Protein AF-A0A957EBP5-F1 (afdb_monomer)

Structure (mmCIF, N/CA/C/O backbone):
data_AF-A0A957EBP5-F1
#
_entry.id   AF-A0A957EBP5-F1
#
loop_
_atom_site.group_PDB
_atom_site.id
_atom_site.type_symbol
_atom_site.label_atom_id
_atom_site.label_alt_id
_atom_site.label_comp_id
_atom_site.label_asym_id
_atom_site.label_entity_id
_atom_site.label_seq_id
_atom_site.pdbx_PDB_ins_code
_atom_site.Cartn_x
_atom_site.Cartn_y
_atom_site.Cartn_z
_atom_site.occupancy
_atom_site.B_iso_or_equiv
_atom_site.auth_seq_id
_atom_site.auth_comp_id
_atom_site.auth_asym_id
_atom_site.auth_atom_id
_atom_site.pdbx_PDB_model_num
ATOM 1 N N . TRP A 1 1 ? 24.304 -7.039 -19.400 1.00 89.06 1 TRP A N 1
ATOM 2 C CA . TRP A 1 1 ? 24.896 -5.799 -18.877 1.00 89.06 1 TRP A CA 1
ATOM 3 C C . TRP A 1 1 ? 25.685 -5.131 -19.971 1.00 89.06 1 TRP A C 1
ATOM 5 O O . TRP A 1 1 ? 26.421 -5.809 -20.684 1.00 89.06 1 TRP A O 1
ATOM 15 N N . GLN A 1 2 ? 25.493 -3.833 -20.132 1.00 90.62 2 GLN A N 1
ATOM 16 C CA . GLN A 1 2 ? 26.136 -3.014 -21.151 1.00 90.62 2 GLN A CA 1
ATOM 17 C C . GLN A 1 2 ? 26.351 -1.609 -20.578 1.00 90.62 2 GLN A C 1
ATOM 19 O O . GLN A 1 2 ? 25.535 -1.136 -19.791 1.00 90.62 2 GLN A O 1
ATOM 24 N N . LEU A 1 3 ? 27.454 -0.964 -20.954 1.00 91.00 3 LEU A N 1
ATOM 25 C CA . LEU A 1 3 ? 27.817 0.359 -20.447 1.00 91.00 3 LEU A CA 1
ATOM 26 C C . LEU A 1 3 ? 26.843 1.433 -20.954 1.00 91.00 3 LEU A C 1
ATOM 28 O O . LEU A 1 3 ? 26.646 1.556 -22.163 1.00 91.00 3 LEU A O 1
ATOM 32 N N . LEU A 1 4 ? 26.285 2.235 -20.045 1.00 89.75 4 LEU A N 1
ATOM 33 C CA . LEU A 1 4 ? 25.413 3.360 -20.371 1.00 89.75 4 LEU A CA 1
ATOM 34 C C . LEU A 1 4 ? 26.235 4.524 -20.927 1.00 89.75 4 LEU A C 1
ATOM 36 O O . LEU A 1 4 ? 26.744 5.367 -20.190 1.00 89.75 4 LEU A O 1
ATOM 40 N N . THR A 1 5 ? 26.373 4.571 -22.248 1.00 84.69 5 THR A N 1
ATOM 41 C CA . THR A 1 5 ? 27.037 5.676 -22.943 1.00 84.69 5 THR A CA 1
ATOM 42 C C . THR A 1 5 ? 26.009 6.609 -23.574 1.00 84.69 5 THR A C 1
ATOM 44 O O . THR A 1 5 ? 25.286 6.199 -24.483 1.00 84.69 5 THR A O 1
ATOM 47 N N . GLY A 1 6 ? 25.989 7.872 -23.145 1.00 85.62 6 GLY A N 1
ATOM 48 C CA . GLY A 1 6 ? 25.074 8.882 -23.679 1.00 85.62 6 GLY A CA 1
ATOM 49 C C . GLY A 1 6 ? 23.630 8.676 -23.218 1.00 85.62 6 GLY A C 1
ATOM 50 O O . GLY A 1 6 ? 23.379 8.436 -22.038 1.00 85.62 6 GLY A O 1
ATOM 51 N N . GLU A 1 7 ? 22.688 8.806 -24.150 1.00 88.44 7 GLU A N 1
ATOM 52 C CA . GLU A 1 7 ? 21.256 8.614 -23.914 1.00 88.44 7 GLU A CA 1
ATOM 53 C C . GLU A 1 7 ? 20.790 7.359 -24.654 1.00 88.44 7 GLU A C 1
ATOM 55 O O . GLU A 1 7 ? 21.075 7.172 -25.839 1.00 88.44 7 GLU A O 1
ATOM 60 N N . TRP A 1 8 ? 20.113 6.470 -23.938 1.00 90.94 8 TRP A N 1
ATOM 61 C CA . TRP A 1 8 ? 19.579 5.225 -24.475 1.00 90.94 8 TRP A CA 1
ATOM 62 C C . TRP A 1 8 ? 18.085 5.343 -24.672 1.00 90.94 8 TRP A C 1
ATOM 64 O O . TRP A 1 8 ? 17.376 5.731 -23.752 1.00 90.94 8 TRP A O 1
ATOM 74 N N . GLU A 1 9 ? 17.600 4.961 -25.848 1.00 92.25 9 GLU A N 1
ATOM 75 C CA . GLU A 1 9 ? 16.200 5.131 -26.224 1.00 92.25 9 GLU A CA 1
ATOM 76 C C . GLU A 1 9 ? 15.550 3.781 -26.515 1.00 92.25 9 GLU A C 1
ATOM 78 O O . GLU A 1 9 ? 16.169 2.908 -27.129 1.00 92.25 9 GLU A O 1
ATOM 83 N N . ARG A 1 10 ? 14.304 3.583 -26.077 1.00 89.94 10 ARG A N 1
ATOM 84 C CA . ARG A 1 10 ? 13.534 2.376 -26.402 1.00 89.94 10 ARG A CA 1
ATOM 85 C C . ARG A 1 10 ? 12.027 2.636 -26.394 1.00 89.94 10 ARG A C 1
ATOM 87 O O . ARG A 1 10 ? 11.541 3.359 -25.520 1.00 89.94 10 ARG A O 1
ATOM 94 N N . PRO A 1 11 ? 11.271 2.042 -27.335 1.00 90.12 11 PRO A N 1
ATOM 95 C CA . PRO A 1 11 ? 9.818 2.042 -27.266 1.00 90.12 11 PRO A CA 1
ATOM 96 C C . PRO A 1 11 ? 9.321 1.345 -25.996 1.00 90.12 11 PRO A C 1
ATOM 98 O O . PRO A 1 11 ? 9.786 0.263 -25.637 1.00 90.12 11 PRO A O 1
ATOM 101 N N . LEU A 1 12 ? 8.338 1.956 -25.350 1.00 87.62 12 LEU A N 1
ATOM 102 C CA . LEU A 1 12 ? 7.717 1.507 -24.113 1.00 87.62 12 LEU A CA 1
ATOM 103 C C . LEU A 1 12 ? 6.214 1.308 -24.361 1.00 87.62 12 LEU A C 1
ATOM 105 O O . LEU A 1 12 ? 5.439 2.265 -24.250 1.00 87.62 12 LEU A O 1
ATOM 109 N N . PRO A 1 13 ? 5.782 0.099 -24.763 1.00 85.56 13 PRO A N 1
ATOM 110 C CA . PRO A 1 13 ? 4.369 -0.194 -24.956 1.00 85.56 13 PRO A CA 1
ATOM 111 C C . PRO A 1 13 ? 3.677 -0.317 -23.596 1.00 85.56 13 PRO A C 1
ATOM 113 O O . PRO A 1 13 ? 4.094 -1.098 -22.747 1.00 85.56 13 PRO A O 1
ATOM 116 N N . VAL A 1 14 ? 2.598 0.435 -23.397 1.00 79.06 14 VAL A N 1
ATOM 117 C CA . VAL A 1 14 ? 1.805 0.427 -22.150 1.00 79.06 14 VAL A CA 1
ATOM 118 C C . VAL A 1 14 ? 0.371 -0.056 -22.378 1.00 79.06 14 VAL A C 1
ATOM 120 O O . VAL A 1 14 ? -0.406 -0.199 -21.433 1.00 79.06 14 VAL A O 1
ATOM 123 N N . GLY A 1 15 ? 0.001 -0.284 -23.642 1.00 75.81 15 GLY A N 1
ATOM 124 C CA . GLY A 1 15 ? -1.351 -0.655 -24.041 1.00 75.81 15 GLY A CA 1
ATOM 125 C C . GLY A 1 15 ? -2.383 0.366 -23.562 1.00 75.81 15 GLY A C 1
ATOM 126 O O . GLY A 1 15 ? -2.132 1.570 -23.505 1.00 75.81 15 GLY A O 1
ATOM 127 N N . SER A 1 16 ? -3.546 -0.126 -23.149 1.00 67.81 16 SER A N 1
ATOM 128 C CA . SER A 1 16 ? -4.644 0.700 -22.648 1.00 67.81 16 SER A CA 1
ATOM 129 C C . SER A 1 16 ? -4.482 1.127 -21.185 1.00 67.81 16 SER A C 1
ATOM 131 O O . SER A 1 16 ? -5.442 1.611 -20.587 1.00 67.81 16 SER A O 1
ATOM 133 N N . GLY A 1 17 ? -3.322 0.914 -20.563 1.00 67.62 17 GLY A N 1
ATOM 134 C CA . GLY A 1 17 ? -3.115 1.153 -19.142 1.00 67.62 17 GLY A CA 1
ATOM 135 C C . GLY A 1 17 ? -2.366 2.452 -18.819 1.00 67.62 17 GLY A C 1
ATOM 136 O O . GLY A 1 17 ? -1.826 3.138 -19.690 1.00 67.62 17 GLY A O 1
ATOM 137 N N . GLY A 1 18 ? -2.423 2.876 -17.558 1.00 70.94 18 GLY A N 1
ATOM 138 C CA . GLY A 1 18 ? -1.660 4.017 -17.052 1.00 70.94 18 GLY A CA 1
ATOM 139 C C . GLY A 1 18 ? -0.292 3.546 -16.578 1.00 70.94 18 GLY A C 1
ATOM 140 O O . GLY A 1 18 ? -0.228 2.715 -15.674 1.00 70.94 18 GLY A O 1
ATOM 141 N N . LEU A 1 19 ? 0.778 4.061 -17.183 1.00 77.19 19 LEU A N 1
ATOM 142 C CA . LEU A 1 19 ? 2.143 3.837 -16.714 1.00 77.19 19 LEU A CA 1
ATOM 143 C C . LEU A 1 19 ? 2.400 4.701 -15.483 1.00 77.19 19 LEU A C 1
ATOM 145 O O . LEU A 1 19 ? 2.158 5.906 -15.526 1.00 77.19 19 LEU A O 1
ATOM 149 N N . PHE A 1 20 ? 2.892 4.092 -14.411 1.00 77.88 20 PHE A N 1
ATOM 150 C CA . PHE A 1 20 ? 3.219 4.812 -13.175 1.00 77.88 20 PHE A CA 1
ATOM 151 C C . PHE A 1 20 ? 4.592 4.441 -12.609 1.00 77.88 20 PHE A C 1
ATOM 153 O O . PHE A 1 20 ? 5.127 5.190 -11.796 1.00 77.88 20 PHE A O 1
ATOM 160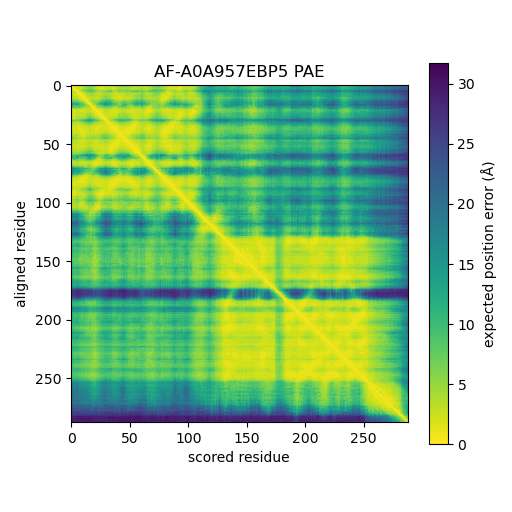 N N . ARG A 1 21 ? 5.172 3.320 -13.051 1.00 86.19 21 ARG A N 1
ATOM 161 C CA . ARG A 1 21 ? 6.481 2.841 -12.613 1.00 86.19 21 ARG A CA 1
ATOM 162 C C . ARG A 1 21 ? 7.199 2.134 -13.758 1.00 86.19 21 ARG A C 1
ATOM 164 O O . ARG A 1 21 ? 6.598 1.331 -14.480 1.00 86.19 21 ARG A O 1
ATOM 171 N N . VAL A 1 22 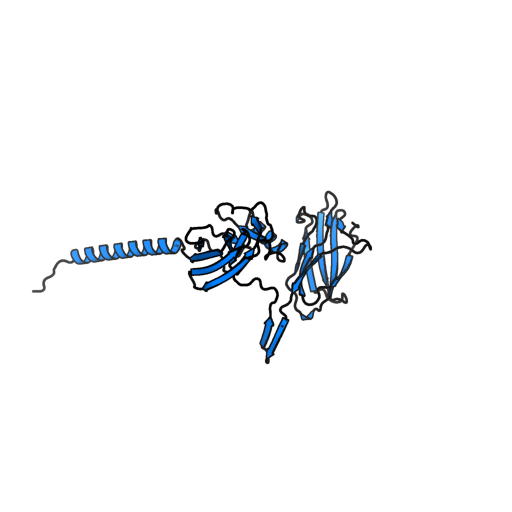? 8.477 2.449 -13.917 1.00 88.56 22 VAL A N 1
ATOM 172 C CA . VAL A 1 22 ? 9.403 1.731 -14.795 1.00 88.56 22 VAL A CA 1
ATOM 173 C C . VAL A 1 22 ? 10.607 1.330 -13.967 1.00 88.56 22 VAL A C 1
ATOM 175 O O . VAL A 1 22 ? 11.277 2.203 -13.420 1.00 88.56 22 VAL A O 1
ATOM 178 N N . ASP A 1 23 ? 10.904 0.040 -13.931 1.00 89.31 23 ASP A N 1
ATOM 179 C CA . ASP A 1 23 ? 12.100 -0.463 -13.271 1.00 89.31 23 ASP A CA 1
ATOM 180 C C . ASP A 1 23 ? 13.160 -0.753 -14.307 1.00 89.31 23 ASP A C 1
ATOM 182 O O . ASP A 1 23 ? 12.890 -1.338 -15.364 1.00 89.31 23 ASP A O 1
ATOM 186 N N . VAL A 1 24 ? 14.382 -0.357 -13.988 1.00 89.94 24 VAL A N 1
ATOM 187 C CA . VAL A 1 24 ? 15.523 -0.550 -14.868 1.00 89.94 24 VAL A CA 1
ATOM 188 C C . VAL A 1 24 ? 16.609 -1.267 -14.082 1.00 89.94 24 VAL A C 1
ATOM 190 O O . VAL A 1 24 ? 17.020 -0.748 -13.053 1.00 89.94 24 VAL A O 1
ATOM 193 N N . PRO A 1 25 ? 17.109 -2.427 -14.536 1.00 91.31 25 PRO A N 1
ATOM 194 C CA . PRO A 1 25 ? 18.234 -3.083 -13.891 1.00 91.31 25 PRO A CA 1
ATOM 195 C C . PRO A 1 25 ? 19.501 -2.255 -14.113 1.00 91.31 25 PRO A C 1
ATOM 197 O O . PRO A 1 25 ? 19.948 -2.089 -15.254 1.00 91.31 25 PRO A O 1
ATOM 200 N N . ILE A 1 26 ? 20.084 -1.749 -13.030 1.00 90.56 26 ILE A N 1
ATOM 201 C CA . ILE A 1 26 ? 21.256 -0.873 -13.052 1.00 90.56 26 ILE A CA 1
ATOM 202 C C . ILE A 1 26 ? 22.345 -1.440 -12.148 1.00 90.56 26 ILE A C 1
ATOM 204 O O . ILE A 1 26 ? 22.093 -1.829 -11.013 1.00 90.56 26 ILE A O 1
ATOM 208 N N . GLN A 1 27 ? 23.576 -1.434 -12.651 1.00 90.12 27 GLN A N 1
ATOM 209 C CA . GLN A 1 27 ? 24.767 -1.830 -11.917 1.00 90.12 27 GLN A CA 1
ATOM 210 C C . GLN A 1 27 ? 25.818 -0.709 -12.010 1.00 90.12 27 GLN A C 1
ATOM 212 O O . GLN A 1 27 ? 26.516 -0.608 -13.027 1.00 90.12 27 GLN A O 1
ATOM 217 N N . PRO A 1 28 ? 25.922 0.170 -10.996 1.00 88.12 28 PRO A N 1
ATOM 218 C CA . PRO A 1 28 ? 26.984 1.168 -10.939 1.00 88.12 28 PRO A CA 1
ATOM 219 C C . PRO A 1 28 ? 28.337 0.501 -10.636 1.00 88.12 28 PRO A C 1
ATOM 221 O O . PRO A 1 28 ? 28.400 -0.504 -9.928 1.00 88.12 28 PRO A O 1
ATOM 224 N N . ALA A 1 29 ? 29.424 1.051 -11.179 1.00 87.69 29 ALA A N 1
ATOM 225 C CA . ALA A 1 29 ? 30.779 0.693 -10.768 1.00 87.69 29 ALA A CA 1
ATOM 226 C C . ALA A 1 29 ? 31.097 1.206 -9.349 1.00 87.69 29 ALA A C 1
ATOM 228 O O . ALA A 1 29 ? 30.394 2.061 -8.802 1.00 87.69 29 ALA A O 1
ATOM 229 N N . ASP A 1 30 ? 32.193 0.717 -8.766 1.00 83.12 30 ASP A N 1
ATOM 230 C CA . ASP A 1 30 ? 32.668 1.197 -7.468 1.00 83.12 30 ASP A CA 1
ATOM 231 C C . ASP A 1 30 ? 32.943 2.714 -7.511 1.00 83.12 30 ASP A C 1
ATOM 233 O O . ASP A 1 30 ? 33.607 3.212 -8.421 1.00 83.12 30 ASP A O 1
ATOM 237 N N . SER A 1 31 ? 32.486 3.446 -6.487 1.00 84.25 31 SER A N 1
ATOM 238 C CA . SER A 1 31 ? 32.699 4.902 -6.327 1.00 84.25 31 SER A CA 1
ATOM 239 C C . SER A 1 31 ? 32.100 5.792 -7.434 1.00 84.25 31 SER A C 1
ATOM 241 O O . SER A 1 31 ? 32.632 6.864 -7.721 1.00 84.25 31 SER A O 1
ATOM 243 N N . VAL A 1 32 ? 31.000 5.365 -8.061 1.00 89.56 32 VAL A N 1
ATOM 244 C CA . VAL A 1 32 ? 30.213 6.205 -8.980 1.00 89.56 32 VAL A CA 1
ATOM 245 C C . VAL A 1 32 ? 29.469 7.298 -8.214 1.00 89.56 32 VAL A C 1
ATOM 247 O O . VAL A 1 32 ? 28.810 7.029 -7.211 1.00 89.56 32 VAL A O 1
ATOM 250 N N . GLU A 1 33 ? 29.489 8.517 -8.750 1.00 92.00 33 GLU A N 1
ATOM 251 C CA . GLU A 1 33 ? 28.670 9.630 -8.272 1.00 92.00 33 GLU A CA 1
ATOM 252 C C . GLU A 1 33 ? 27.891 10.243 -9.430 1.00 92.00 33 GLU A C 1
ATOM 254 O O . GLU A 1 33 ? 28.413 10.411 -10.531 1.00 92.00 33 GLU A O 1
ATOM 259 N N . GLY A 1 34 ? 26.641 10.625 -9.190 1.00 93.62 34 GLY A N 1
ATOM 260 C CA . GLY A 1 34 ? 25.829 11.289 -10.199 1.00 93.62 34 GLY A CA 1
ATOM 261 C C . GLY A 1 34 ? 24.354 10.977 -10.068 1.00 93.62 34 GLY A C 1
ATOM 262 O O . GLY A 1 34 ? 23.862 10.622 -8.995 1.00 93.62 34 GLY A O 1
ATOM 263 N N . SER A 1 35 ? 23.652 11.107 -11.187 1.00 94.50 35 SER A N 1
ATOM 264 C CA . SER A 1 35 ? 22.215 10.875 -11.260 1.00 94.50 35 SER A CA 1
ATOM 265 C C . SER A 1 35 ? 21.818 10.147 -12.536 1.00 94.50 35 SER A C 1
ATOM 267 O O . SER A 1 35 ? 22.416 10.343 -13.598 1.00 94.50 35 SER A O 1
ATOM 269 N N . LEU A 1 36 ? 20.784 9.321 -12.418 1.00 94.75 36 LEU A N 1
ATOM 270 C CA . LEU A 1 36 ? 20.090 8.692 -13.531 1.00 94.75 36 LEU A CA 1
ATOM 271 C C . LEU A 1 36 ? 18.794 9.442 -13.779 1.00 94.75 36 LEU A C 1
ATOM 273 O O . LEU A 1 36 ? 18.044 9.704 -12.844 1.00 94.75 36 LEU A O 1
ATOM 277 N N . THR A 1 37 ? 18.513 9.762 -15.035 1.00 95.69 37 THR A N 1
ATOM 278 C CA . THR A 1 37 ? 17.244 10.382 -15.420 1.00 95.69 37 THR A CA 1
ATOM 279 C C . THR A 1 37 ? 16.562 9.538 -16.480 1.00 95.69 37 THR A C 1
ATOM 281 O O . THR A 1 37 ? 17.128 9.321 -17.555 1.00 95.69 37 THR A O 1
ATOM 284 N N . LEU A 1 38 ? 15.340 9.098 -16.178 1.00 95.38 38 LEU A N 1
ATOM 285 C CA . LEU A 1 38 ? 14.441 8.465 -17.134 1.00 95.38 38 LEU A CA 1
ATOM 286 C C . LEU A 1 38 ? 13.409 9.492 -17.598 1.00 95.38 38 LEU A C 1
ATOM 288 O O . LEU A 1 38 ? 12.686 10.073 -16.789 1.00 95.38 38 LEU A O 1
ATOM 292 N N . ARG A 1 39 ? 13.337 9.706 -18.907 1.00 94.38 39 ARG A N 1
ATOM 293 C CA . ARG A 1 39 ? 12.423 10.644 -19.564 1.00 94.38 39 ARG A CA 1
ATOM 294 C C . ARG A 1 39 ? 11.470 9.871 -20.462 1.00 94.38 39 ARG A C 1
ATOM 296 O O . ARG A 1 39 ? 11.864 8.905 -21.110 1.00 94.38 39 ARG A O 1
ATOM 303 N N . LEU A 1 40 ? 10.222 10.307 -20.513 1.00 92.12 40 LEU A N 1
ATOM 304 C CA . LEU A 1 40 ? 9.176 9.745 -21.354 1.00 92.12 40 LEU A CA 1
ATOM 305 C C . LEU A 1 40 ? 8.757 10.781 -22.386 1.00 92.12 40 LEU A C 1
ATOM 307 O O . LEU A 1 40 ? 8.518 11.939 -22.047 1.00 92.12 40 LEU A O 1
ATOM 311 N N . PHE A 1 41 ? 8.638 10.351 -23.635 1.00 91.50 41 PHE A N 1
ATOM 312 C CA . PHE A 1 41 ? 8.223 11.169 -24.768 1.00 91.50 41 PHE A CA 1
ATOM 313 C C . PHE A 1 41 ? 7.024 10.539 -25.482 1.00 91.50 41 PHE A C 1
ATOM 315 O O . PHE A 1 41 ? 6.719 9.354 -25.301 1.00 91.50 41 PHE A O 1
ATOM 322 N N . THR A 1 42 ? 6.364 11.322 -26.336 1.00 89.44 42 THR A N 1
ATOM 323 C CA . THR A 1 42 ? 5.434 10.805 -27.350 1.00 89.44 42 THR A CA 1
ATOM 324 C C . THR A 1 42 ? 6.105 9.723 -28.201 1.00 89.44 42 THR A C 1
ATOM 326 O O . THR A 1 42 ? 7.330 9.678 -28.310 1.00 89.44 42 THR A O 1
ATOM 329 N N . ALA A 1 43 ? 5.320 8.829 -28.811 1.00 88.69 43 ALA A N 1
ATOM 330 C CA . ALA A 1 43 ? 5.856 7.706 -29.593 1.00 88.69 43 ALA A CA 1
ATOM 331 C C . ALA A 1 43 ? 6.792 8.136 -30.742 1.00 88.69 43 ALA A C 1
ATOM 333 O O . ALA A 1 43 ? 7.692 7.390 -31.115 1.00 88.69 43 ALA A O 1
ATOM 334 N N . ASP A 1 44 ? 6.585 9.334 -31.294 1.00 89.75 44 ASP A N 1
ATOM 335 C CA . ASP A 1 44 ? 7.427 9.947 -32.327 1.00 89.75 44 ASP A CA 1
ATOM 336 C C . ASP A 1 44 ? 8.662 10.684 -31.769 1.00 89.75 44 ASP A C 1
ATOM 338 O O . ASP A 1 44 ? 9.470 11.202 -32.537 1.00 89.75 44 ASP A O 1
ATOM 342 N N . GLY A 1 45 ? 8.812 10.751 -30.442 1.00 90.19 45 GLY A N 1
ATOM 343 C CA . GLY A 1 45 ? 9.886 11.459 -29.745 1.00 90.19 45 GLY A CA 1
ATOM 344 C C . GLY A 1 45 ? 9.777 12.987 -29.778 1.00 90.19 45 GLY A C 1
ATOM 345 O O . GLY A 1 45 ? 10.691 13.661 -29.306 1.00 90.19 45 GLY A O 1
ATOM 346 N N . GLY A 1 46 ? 8.696 13.548 -30.333 1.00 89.94 46 GLY A N 1
ATOM 347 C CA . GLY A 1 46 ? 8.564 14.984 -30.592 1.00 89.94 46 GLY A CA 1
ATOM 348 C C . GLY A 1 46 ? 8.303 15.840 -29.350 1.00 89.94 46 GLY A C 1
ATOM 349 O O . GLY A 1 46 ? 8.713 17.001 -29.312 1.00 89.94 46 GLY A O 1
ATOM 350 N N . GLN A 1 47 ? 7.646 15.285 -28.330 1.00 90.25 47 GLN A N 1
ATOM 351 C CA . GLN A 1 47 ? 7.301 15.996 -27.099 1.00 90.25 47 GLN A CA 1
ATOM 352 C C . GLN A 1 47 ? 7.687 15.181 -25.865 1.00 90.25 47 GLN A C 1
ATOM 354 O O . GLN A 1 47 ? 7.302 14.021 -25.741 1.00 90.25 47 GLN A O 1
ATOM 359 N N . GLU A 1 48 ? 8.399 15.808 -24.926 1.00 92.25 48 GLU A N 1
ATOM 360 C CA . GLU A 1 48 ? 8.611 15.243 -23.592 1.00 92.25 48 GLU A CA 1
ATOM 361 C C . GLU A 1 48 ? 7.329 15.349 -22.766 1.00 92.25 48 GLU A C 1
ATOM 363 O O . GLU A 1 48 ? 6.681 16.397 -22.702 1.00 92.25 48 GLU A O 1
ATOM 368 N N . LEU A 1 49 ? 6.981 14.239 -22.134 1.00 88.44 49 LEU A N 1
ATOM 369 C CA . LEU A 1 49 ? 5.748 14.032 -21.395 1.00 88.44 49 LEU A CA 1
ATOM 370 C C . LEU A 1 49 ? 5.992 14.029 -19.884 1.00 88.44 49 LEU A C 1
ATOM 372 O O . LEU A 1 49 ? 5.195 14.596 -19.138 1.00 88.44 49 LEU A O 1
ATOM 376 N N . ALA A 1 50 ? 7.096 13.425 -19.435 1.00 90.31 50 ALA A N 1
ATOM 377 C CA . ALA A 1 50 ? 7.554 13.471 -18.048 1.00 90.31 50 ALA A CA 1
ATOM 378 C C . ALA A 1 50 ? 9.004 13.010 -17.905 1.00 90.31 50 ALA A C 1
ATOM 380 O O . ALA A 1 50 ? 9.575 12.410 -18.813 1.00 90.31 50 ALA A O 1
ATOM 381 N N . ASN A 1 51 ? 9.573 13.238 -16.724 1.00 93.62 51 ASN A N 1
ATOM 382 C CA . ASN A 1 51 ? 10.862 12.701 -16.326 1.00 93.62 51 ASN A CA 1
ATOM 383 C C . ASN A 1 51 ? 10.896 12.390 -14.828 1.00 93.62 51 ASN A C 1
ATOM 385 O O . ASN A 1 51 ? 10.079 12.893 -14.056 1.00 93.62 51 ASN A O 1
ATOM 389 N N . HIS A 1 52 ? 11.839 11.536 -14.448 1.00 94.00 52 HIS A N 1
ATOM 390 C CA . HIS A 1 52 ? 12.156 11.219 -13.066 1.00 94.00 52 HIS A CA 1
ATOM 391 C C . HIS A 1 52 ? 13.669 11.045 -12.922 1.00 94.00 52 HIS A C 1
ATOM 393 O O . HIS A 1 52 ? 14.295 10.374 -13.748 1.00 94.00 52 HIS A O 1
ATOM 399 N N . THR A 1 53 ? 14.243 11.642 -11.879 1.00 94.50 53 THR A N 1
ATOM 400 C CA . THR A 1 53 ? 15.684 11.616 -11.607 1.00 94.50 53 THR A CA 1
ATOM 401 C C . THR A 1 53 ? 15.952 10.966 -10.258 1.00 94.50 53 THR A C 1
ATOM 403 O O . THR A 1 53 ? 15.352 11.353 -9.259 1.00 94.50 53 THR A O 1
ATOM 406 N N . LEU A 1 54 ? 16.889 10.021 -10.244 1.00 92.38 54 LEU A N 1
ATOM 407 C CA . LEU A 1 54 ? 17.392 9.336 -9.057 1.00 92.38 54 LEU A CA 1
ATOM 408 C C . LEU A 1 54 ? 18.873 9.661 -8.873 1.00 92.38 54 LEU A C 1
ATOM 410 O O . LEU A 1 54 ? 19.627 9.674 -9.851 1.00 92.38 54 LEU A O 1
ATOM 414 N N . LEU A 1 55 ? 19.309 9.896 -7.637 1.00 91.69 55 LEU A N 1
ATOM 415 C CA . LEU A 1 55 ? 20.737 9.952 -7.332 1.00 91.69 55 LEU A CA 1
ATOM 416 C C . LEU A 1 55 ? 21.291 8.530 -7.250 1.00 91.69 55 LEU A C 1
ATOM 418 O O . LEU A 1 55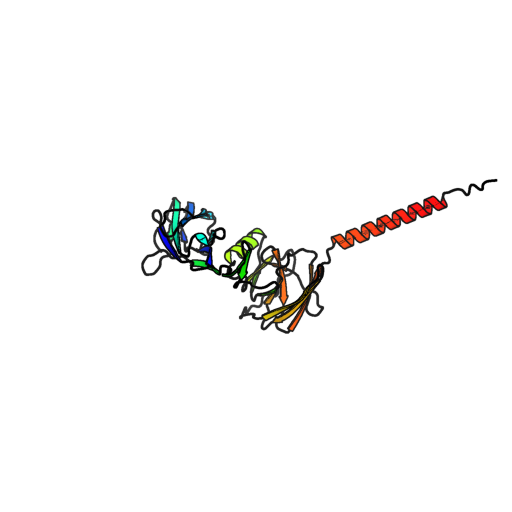 ? 20.609 7.618 -6.791 1.00 91.69 55 LEU A O 1
ATOM 422 N N . ILE A 1 56 ? 22.548 8.337 -7.656 1.00 89.50 56 ILE A N 1
ATOM 423 C CA . ILE A 1 56 ? 23.216 7.029 -7.528 1.00 89.50 56 ILE A CA 1
ATOM 424 C C . ILE A 1 56 ? 23.260 6.568 -6.063 1.00 89.50 56 ILE A C 1
ATOM 426 O O . ILE A 1 56 ? 23.165 5.377 -5.792 1.00 89.50 56 ILE A O 1
ATOM 430 N N . THR A 1 57 ? 23.342 7.508 -5.120 1.00 86.62 57 THR A N 1
ATOM 431 C CA . THR A 1 57 ? 23.310 7.237 -3.675 1.00 86.62 57 THR A CA 1
ATOM 432 C C . THR A 1 57 ? 21.975 6.698 -3.175 1.00 86.62 57 THR A C 1
ATOM 434 O O . THR A 1 57 ? 21.932 6.133 -2.088 1.00 86.62 57 THR A O 1
ATOM 437 N N . ASP A 1 58 ? 20.906 6.890 -3.947 1.00 82.94 58 ASP A N 1
ATOM 438 C CA . ASP A 1 58 ? 19.546 6.492 -3.583 1.00 82.94 58 ASP A CA 1
ATOM 439 C C . ASP A 1 58 ? 19.160 5.154 -4.233 1.00 82.94 58 ASP A C 1
ATOM 441 O O . ASP A 1 58 ? 18.041 4.671 -4.052 1.00 82.94 58 ASP A O 1
ATOM 445 N N . LEU A 1 59 ? 20.069 4.552 -5.011 1.00 81.25 59 LEU A N 1
ATOM 446 C CA . LEU A 1 59 ? 19.871 3.217 -5.559 1.00 81.25 59 LEU A CA 1
ATOM 447 C C . LEU A 1 59 ? 19.870 2.205 -4.411 1.00 81.25 59 LEU A C 1
ATOM 449 O O . LEU A 1 59 ? 20.837 2.111 -3.658 1.00 81.25 59 LEU A O 1
ATOM 453 N N . GLY A 1 60 ? 18.776 1.454 -4.283 1.00 66.56 60 GLY A N 1
ATOM 454 C CA . GLY A 1 60 ? 18.703 0.330 -3.358 1.00 66.56 60 GLY A CA 1
ATOM 455 C C . GLY A 1 60 ? 19.673 -0.790 -3.742 1.00 66.56 60 GLY A C 1
ATOM 456 O O . GLY A 1 60 ? 20.112 -0.900 -4.888 1.00 66.56 60 GLY A O 1
ATOM 457 N N . ASP A 1 61 ? 19.968 -1.666 -2.782 1.00 64.50 61 ASP A N 1
ATOM 458 C CA . ASP A 1 61 ? 20.885 -2.802 -2.968 1.00 64.50 61 ASP A CA 1
ATOM 459 C C . ASP A 1 61 ? 20.325 -3.905 -3.896 1.00 64.50 61 ASP A C 1
ATOM 461 O O . ASP A 1 61 ? 21.014 -4.880 -4.200 1.00 64.50 61 ASP A O 1
ATOM 465 N N . ASP A 1 62 ? 19.072 -3.783 -4.343 1.00 67.19 62 ASP A N 1
ATOM 466 C CA . ASP A 1 62 ? 18.380 -4.772 -5.177 1.00 67.19 62 ASP A CA 1
ATOM 467 C C . ASP A 1 62 ? 18.774 -4.716 -6.664 1.00 67.19 62 ASP A C 1
ATOM 469 O O . ASP A 1 62 ? 18.492 -5.655 -7.413 1.00 67.19 62 ASP A O 1
ATOM 473 N N . GLY A 1 63 ? 19.456 -3.649 -7.095 1.00 68.94 63 GLY A N 1
ATOM 474 C CA . GLY A 1 63 ? 19.894 -3.449 -8.477 1.00 68.94 63 GLY A CA 1
ATOM 475 C C . GLY A 1 63 ? 18.767 -3.114 -9.461 1.00 68.94 63 GLY A C 1
ATOM 476 O O . GLY A 1 63 ? 19.013 -3.135 -10.671 1.00 68.94 63 GLY A O 1
ATOM 477 N N . TRP A 1 64 ? 17.556 -2.801 -8.982 1.00 78.81 64 TRP A N 1
ATOM 478 C CA . TRP A 1 64 ? 16.381 -2.454 -9.797 1.00 78.81 64 TRP A CA 1
ATOM 479 C C . TRP A 1 64 ? 15.769 -1.109 -9.372 1.00 78.81 64 TRP A C 1
ATOM 481 O O . TRP A 1 64 ? 14.655 -1.067 -8.842 1.00 78.81 64 TRP A O 1
ATOM 491 N N . PRO A 1 65 ? 16.440 0.029 -9.630 1.00 86.12 65 PRO A N 1
ATOM 492 C CA . PRO A 1 65 ? 15.823 1.328 -9.406 1.00 86.12 65 PRO A CA 1
ATOM 493 C C . PRO A 1 65 ? 14.479 1.474 -10.114 1.00 86.12 65 PRO A C 1
ATOM 495 O O . PRO A 1 65 ? 14.342 1.190 -11.309 1.00 86.12 65 PRO A O 1
ATOM 498 N N . SER A 1 66 ? 13.517 1.991 -9.354 1.00 88.31 66 SER A N 1
ATOM 499 C CA . SER A 1 66 ? 12.160 2.284 -9.800 1.00 88.31 66 SER A CA 1
ATOM 500 C C . SER A 1 66 ? 12.019 3.771 -10.118 1.00 88.31 66 SER A C 1
ATOM 502 O O . SER A 1 66 ? 12.239 4.630 -9.265 1.00 88.31 66 SER A O 1
ATOM 504 N N . PHE A 1 67 ? 11.619 4.089 -11.345 1.00 89.44 67 PHE A N 1
ATOM 505 C CA . PHE A 1 67 ? 11.300 5.448 -11.773 1.00 89.44 67 PHE A CA 1
ATOM 506 C C . PHE A 1 67 ? 9.788 5.646 -11.724 1.00 89.44 67 PHE A C 1
ATOM 508 O O . PHE A 1 67 ? 9.048 5.025 -12.495 1.00 89.44 67 PHE A O 1
ATOM 515 N N . PHE A 1 68 ? 9.331 6.519 -10.826 1.00 86.69 68 PHE A N 1
ATOM 516 C CA . PHE A 1 68 ? 7.910 6.793 -10.635 1.00 86.69 68 PHE A CA 1
ATOM 517 C C . PHE A 1 68 ? 7.448 8.002 -11.436 1.00 86.69 68 PHE A C 1
ATOM 519 O O . PHE A 1 68 ? 8.086 9.057 -11.452 1.00 86.69 68 PHE A O 1
ATOM 526 N N . PHE A 1 69 ? 6.277 7.862 -12.044 1.00 84.50 69 PHE A N 1
ATOM 527 C CA . PHE A 1 69 ? 5.646 8.909 -12.827 1.00 84.50 69 PHE A CA 1
ATOM 528 C C . PHE A 1 69 ? 4.240 9.195 -12.320 1.00 84.50 69 PHE A C 1
ATOM 530 O O . PHE A 1 69 ? 3.515 8.302 -11.875 1.00 84.50 69 PHE A O 1
ATOM 537 N N . THR A 1 70 ? 3.828 10.456 -12.418 1.00 73.62 70 THR A N 1
ATOM 538 C CA . THR A 1 70 ? 2.431 10.815 -12.190 1.00 73.62 70 THR A CA 1
ATOM 539 C C . THR A 1 70 ? 1.546 10.142 -13.247 1.00 73.62 70 THR A C 1
ATOM 541 O O . THR A 1 70 ? 1.934 10.075 -14.414 1.00 73.62 70 THR A O 1
ATOM 544 N N . PRO A 1 71 ? 0.351 9.641 -12.879 1.00 64.06 71 PRO A N 1
ATOM 545 C CA . PRO A 1 71 ? -0.538 8.986 -13.832 1.00 64.06 71 PRO A CA 1
ATOM 546 C C . PRO A 1 71 ? -0.867 9.890 -15.026 1.00 64.06 71 PRO A C 1
ATOM 548 O O . PRO A 1 71 ? -1.356 11.010 -14.858 1.00 64.06 71 PRO A O 1
ATOM 551 N N . PHE A 1 72 ? -0.611 9.388 -16.233 1.00 69.31 72 PHE A N 1
ATOM 552 C CA . PHE A 1 72 ? -0.716 10.166 -17.465 1.00 69.31 72 PHE A CA 1
ATOM 553 C C . PHE A 1 72 ? -2.149 10.267 -18.017 1.00 69.31 72 PHE A C 1
ATOM 555 O O . PHE A 1 72 ? -2.916 9.302 -17.920 1.00 69.31 72 PHE A O 1
ATOM 562 N N . PRO A 1 73 ? -2.521 11.397 -18.656 1.00 62.12 73 PRO A N 1
ATOM 563 C CA . PRO A 1 73 ? -3.775 11.520 -19.396 1.00 62.12 73 PRO A CA 1
ATOM 564 C C . PRO A 1 73 ? -3.899 10.466 -20.507 1.00 62.12 73 PRO A C 1
ATOM 566 O O . PRO A 1 73 ? -2.927 10.120 -21.176 1.00 62.12 73 PRO A O 1
ATOM 569 N N . SER A 1 74 ? -5.120 9.992 -20.772 1.00 59.56 74 SER A N 1
ATOM 570 C CA . SER A 1 74 ? -5.367 8.940 -21.774 1.00 59.56 74 SER A CA 1
ATOM 571 C C . SER A 1 74 ? -5.065 9.351 -23.220 1.00 59.56 74 SER A C 1
ATOM 573 O O . SER A 1 74 ? -4.997 8.498 -24.099 1.00 59.56 74 SER A O 1
ATOM 575 N N . GLU A 1 75 ? -4.940 10.651 -23.480 1.00 65.50 75 GLU A N 1
ATOM 576 C CA . GLU A 1 75 ? -4.783 11.236 -24.816 1.00 65.50 75 GLU A CA 1
ATOM 577 C C . GLU A 1 75 ? -3.367 11.098 -25.398 1.00 65.50 75 GLU A C 1
ATOM 579 O O . GLU A 1 75 ? -3.167 11.375 -26.576 1.00 65.50 75 GLU A O 1
ATOM 584 N N . TRP A 1 76 ? -2.397 10.627 -24.608 1.00 67.12 76 TRP A N 1
ATOM 585 C CA . TRP A 1 76 ? -0.995 10.497 -25.032 1.00 67.12 76 TRP A CA 1
ATOM 586 C C . TRP A 1 76 ? -0.670 9.160 -25.718 1.00 67.12 76 TRP A C 1
ATOM 588 O O . TRP A 1 76 ? 0.458 8.948 -26.154 1.00 67.12 76 TRP A O 1
ATOM 598 N N . GLY A 1 77 ? -1.665 8.279 -25.861 1.00 74.00 77 GLY A N 1
ATOM 599 C CA . GLY A 1 77 ? -1.556 7.021 -26.600 1.00 74.00 77 GLY A CA 1
ATOM 600 C C . GLY A 1 77 ? -1.244 5.794 -25.738 1.00 74.00 77 GLY A C 1
ATOM 601 O O . GLY A 1 77 ? -1.454 5.779 -24.519 1.00 74.00 77 GLY A O 1
ATOM 602 N N . GLU A 1 78 ? -0.802 4.736 -26.422 1.00 82.25 78 GLU A N 1
ATOM 603 C CA . GLU A 1 78 ? -0.564 3.388 -25.874 1.00 82.25 78 GLU A CA 1
ATOM 604 C C . GLU A 1 78 ? 0.915 2.969 -25.941 1.00 82.25 78 GLU A C 1
ATOM 606 O O . GLU A 1 78 ? 1.291 1.860 -25.554 1.00 82.25 78 GLU A O 1
ATOM 611 N N . THR A 1 79 ? 1.777 3.834 -26.474 1.00 87.50 79 THR A N 1
ATOM 612 C CA . THR A 1 79 ? 3.218 3.602 -26.602 1.00 87.50 79 THR A CA 1
ATOM 613 C C . THR A 1 79 ? 3.952 4.916 -26.392 1.00 87.50 79 THR A C 1
ATOM 615 O O . THR A 1 79 ? 3.568 5.938 -26.959 1.00 87.50 79 THR A O 1
ATOM 618 N N . PHE A 1 80 ? 5.014 4.870 -25.596 1.00 89.25 80 PHE A N 1
ATOM 619 C CA . PHE A 1 80 ? 5.894 6.003 -25.323 1.00 89.25 80 PHE A CA 1
ATOM 620 C C . PHE A 1 80 ? 7.305 5.712 -25.826 1.00 89.25 80 PHE A C 1
ATOM 622 O O . PHE A 1 80 ? 7.670 4.554 -26.023 1.00 89.25 80 PHE A O 1
ATOM 629 N N . LEU A 1 81 ? 8.112 6.752 -26.007 1.00 91.88 81 LEU A N 1
ATOM 630 C CA . LEU A 1 81 ? 9.555 6.605 -26.178 1.00 91.88 81 LEU A CA 1
ATOM 631 C C . LEU A 1 81 ? 10.230 6.906 -24.837 1.00 91.88 81 LEU A C 1
ATOM 633 O O . LEU A 1 81 ? 10.134 8.025 -24.332 1.00 91.88 81 LEU A O 1
ATOM 637 N N . ALA A 1 82 ? 10.880 5.905 -24.247 1.00 94.06 82 ALA A N 1
ATOM 638 C CA . ALA A 1 82 ? 11.625 6.056 -23.005 1.00 94.06 82 ALA A CA 1
ATOM 639 C C . ALA A 1 82 ? 13.091 6.356 -23.313 1.00 94.06 82 ALA A C 1
ATOM 641 O O . ALA A 1 82 ? 13.702 5.656 -24.123 1.00 94.06 82 ALA A O 1
ATOM 642 N N . LYS A 1 83 ? 13.647 7.374 -22.653 1.00 95.19 83 LYS A N 1
ATOM 643 C CA . LYS A 1 83 ? 15.056 7.745 -22.758 1.00 95.19 83 LYS A CA 1
ATOM 644 C C . LYS A 1 83 ? 15.730 7.737 -21.394 1.00 95.19 83 LYS A C 1
ATOM 646 O O . LYS A 1 83 ? 15.295 8.451 -20.492 1.00 95.19 83 LYS A O 1
ATOM 651 N N . LEU A 1 84 ? 16.774 6.932 -21.244 1.00 95.25 84 LEU A N 1
ATOM 652 C CA . LEU A 1 84 ? 17.568 6.818 -20.025 1.00 95.25 84 LEU A CA 1
ATOM 653 C C . LEU A 1 84 ? 18.928 7.478 -20.229 1.00 95.25 84 LEU A C 1
ATOM 655 O O . LEU A 1 84 ? 19.610 7.222 -21.221 1.00 95.25 84 LEU A O 1
ATOM 659 N N . SER A 1 85 ? 19.342 8.292 -19.265 1.00 94.81 85 SER A N 1
ATOM 660 C CA . SER A 1 85 ? 20.643 8.958 -19.279 1.00 94.81 85 SER A CA 1
ATOM 661 C C . SER A 1 85 ? 21.290 8.941 -17.900 1.00 94.81 85 SER A C 1
ATOM 663 O O . SER A 1 85 ? 2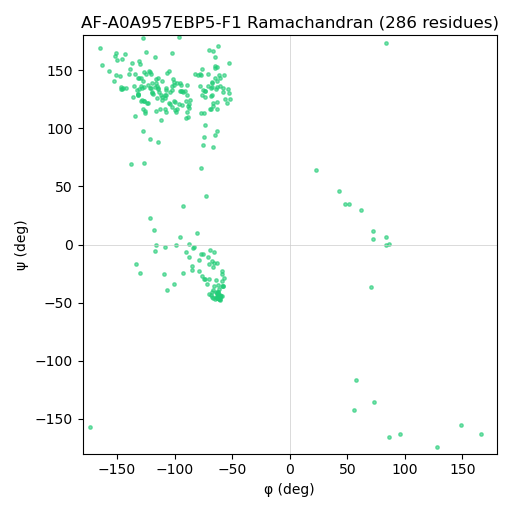0.599 8.932 -16.879 1.00 94.81 85 SER A O 1
ATOM 665 N N . PHE A 1 86 ? 22.621 8.954 -17.884 1.00 94.69 86 PHE A N 1
ATOM 666 C CA . PHE A 1 86 ? 23.431 9.135 -16.684 1.00 94.69 86 PHE A CA 1
ATOM 667 C C . PHE A 1 86 ? 24.258 10.413 -16.810 1.00 94.69 86 PHE A C 1
ATOM 669 O O . PHE A 1 86 ? 24.869 10.670 -17.848 1.00 94.69 86 PHE A O 1
ATOM 676 N N . VAL A 1 87 ? 24.289 11.201 -15.738 1.00 94.62 87 VAL A N 1
ATOM 677 C CA . VAL A 1 87 ? 25.144 12.383 -15.617 1.00 94.62 87 VAL A CA 1
ATOM 678 C C . VAL A 1 87 ? 25.925 12.271 -14.317 1.00 94.62 87 VAL A C 1
ATOM 680 O O . VAL A 1 87 ? 25.330 12.284 -13.238 1.00 94.62 87 VAL A O 1
ATOM 683 N N . GLY A 1 88 ? 27.251 12.175 -14.419 1.00 92.44 88 GLY A N 1
ATOM 684 C CA . GLY A 1 88 ? 28.111 11.971 -13.261 1.00 92.44 88 GLY A CA 1
ATOM 685 C C . GLY A 1 88 ? 29.537 11.555 -13.605 1.00 92.44 88 GLY A C 1
ATOM 686 O O . GLY A 1 88 ? 29.992 11.710 -14.741 1.00 92.44 88 GLY A O 1
ATOM 687 N N . SER A 1 89 ? 30.234 11.035 -12.600 1.00 91.31 89 SER A N 1
ATOM 688 C CA . SER A 1 89 ? 31.559 10.431 -12.700 1.00 91.31 89 SER A CA 1
ATOM 689 C C . SER A 1 89 ? 31.467 8.907 -12.574 1.00 91.31 89 SER A C 1
ATOM 691 O O . SER A 1 89 ? 30.616 8.365 -11.870 1.00 91.31 89 SER A O 1
ATOM 693 N N . GLY A 1 90 ? 32.370 8.209 -13.263 1.00 90.31 90 GLY A N 1
ATOM 694 C CA . GLY A 1 90 ? 32.403 6.748 -13.286 1.00 90.31 90 GLY A CA 1
ATOM 695 C C . GLY A 1 90 ? 31.491 6.130 -14.347 1.00 90.31 90 GLY A C 1
ATOM 696 O O . GLY A 1 90 ? 31.054 6.796 -15.287 1.00 90.31 90 GLY A O 1
ATOM 697 N N . GLU A 1 91 ? 31.261 4.826 -14.219 1.00 91.31 91 GLU A N 1
ATOM 698 C CA . GLU A 1 91 ? 30.571 4.006 -15.212 1.00 91.31 91 GLU A CA 1
ATOM 699 C C . GLU A 1 91 ? 29.325 3.351 -14.618 1.00 91.31 91 GLU A C 1
ATOM 701 O O . GLU A 1 91 ? 29.365 2.773 -13.534 1.00 91.31 91 GLU A O 1
ATOM 706 N N . VAL A 1 92 ? 28.221 3.395 -15.361 1.00 90.94 92 VAL A N 1
ATOM 707 C CA . VAL A 1 92 ? 26.976 2.716 -14.998 1.00 90.94 92 VAL A CA 1
ATOM 708 C C . VAL A 1 92 ? 26.647 1.696 -16.075 1.00 90.94 92 VAL A C 1
ATOM 710 O O . VAL A 1 92 ? 26.646 2.025 -17.261 1.00 90.94 92 VAL A O 1
ATOM 713 N N . GLN A 1 93 ? 26.368 0.456 -15.683 1.00 91.75 93 GLN A N 1
ATOM 714 C CA . GLN A 1 93 ? 25.898 -0.581 -16.595 1.00 91.75 93 GLN A CA 1
ATOM 715 C C . GLN A 1 93 ? 24.387 -0.764 -16.467 1.00 91.75 93 GLN A C 1
ATOM 717 O O . GLN A 1 93 ? 23.833 -0.721 -15.373 1.00 91.75 93 GLN A O 1
ATOM 722 N N . VAL A 1 94 ? 23.725 -1.016 -17.593 1.00 91.75 94 VAL A N 1
ATOM 723 C CA . VAL A 1 94 ? 22.292 -1.324 -17.658 1.00 91.75 94 VAL A CA 1
ATOM 724 C C . VAL A 1 94 ? 22.119 -2.781 -18.066 1.00 91.75 94 VAL A C 1
ATOM 726 O O . VAL A 1 94 ? 22.865 -3.309 -18.905 1.00 91.75 94 VAL A O 1
ATOM 729 N N . GLY A 1 95 ? 21.153 -3.465 -17.462 1.00 89.50 95 GLY A N 1
ATOM 730 C CA . GLY A 1 95 ? 20.775 -4.810 -17.878 1.00 89.50 95 GLY A CA 1
ATOM 731 C C . GLY A 1 95 ? 20.268 -4.789 -19.319 1.00 89.50 95 GLY A C 1
ATOM 732 O O . GLY A 1 95 ? 19.660 -3.824 -19.773 1.00 89.50 95 GLY A O 1
ATOM 733 N N . SER A 1 96 ? 20.539 -5.851 -20.068 1.00 87.00 96 SER A N 1
ATOM 734 C CA . SER A 1 96 ? 20.197 -5.934 -21.486 1.00 87.00 96 SER A CA 1
ATOM 735 C C . SER A 1 96 ? 19.562 -7.281 -21.810 1.00 87.00 96 SER A C 1
ATOM 737 O O . SER A 1 96 ? 19.881 -8.304 -21.204 1.00 87.00 96 SER A O 1
ATOM 739 N N . THR A 1 97 ? 18.638 -7.268 -22.763 1.00 86.38 97 THR A N 1
ATOM 740 C CA . THR A 1 97 ? 18.035 -8.459 -23.363 1.00 86.38 97 THR A CA 1
ATOM 741 C C . THR A 1 97 ? 19.073 -9.241 -24.173 1.00 86.38 97 THR A C 1
ATOM 743 O O . THR A 1 97 ? 20.142 -8.729 -24.514 1.00 86.38 97 THR A O 1
ATOM 746 N N . ALA A 1 98 ? 18.742 -10.479 -24.552 1.00 82.88 98 ALA A N 1
ATOM 747 C CA . ALA A 1 98 ? 19.617 -11.327 -25.368 1.00 82.88 98 ALA A CA 1
ATOM 748 C C . ALA A 1 98 ? 19.976 -10.719 -26.741 1.00 82.88 98 ALA A C 1
ATOM 750 O O . ALA A 1 98 ? 20.995 -11.085 -27.322 1.00 82.88 98 ALA A O 1
ATOM 751 N N . VAL A 1 99 ? 19.162 -9.788 -27.250 1.00 83.88 99 VAL A N 1
ATOM 752 C CA . VAL A 1 99 ? 19.385 -9.077 -28.522 1.00 83.88 99 VAL A CA 1
ATOM 753 C C . VAL A 1 99 ? 20.077 -7.720 -28.343 1.00 83.88 99 VAL A C 1
ATOM 755 O O . VAL A 1 99 ? 20.246 -6.986 -29.310 1.00 83.88 99 VAL A O 1
ATOM 758 N N . GLY A 1 100 ? 20.511 -7.387 -27.123 1.00 80.06 100 GLY A N 1
ATOM 759 C CA . GLY A 1 100 ? 21.304 -6.191 -26.841 1.00 80.06 100 GLY A CA 1
ATOM 760 C C . GLY A 1 100 ? 20.502 -4.904 -26.639 1.00 80.06 100 GLY A C 1
ATOM 761 O O . GLY A 1 100 ? 21.116 -3.857 -26.486 1.00 80.06 100 GLY A O 1
ATOM 762 N N . GLU A 1 101 ? 19.167 -4.961 -26.604 1.00 85.12 101 GLU A N 1
ATOM 763 C CA . GLU A 1 101 ? 18.345 -3.837 -26.133 1.00 85.12 101 GLU A CA 1
ATOM 764 C C . GLU A 1 101 ? 18.374 -3.761 -24.609 1.00 85.12 101 GLU A C 1
ATOM 766 O O . GLU A 1 101 ? 18.366 -4.801 -23.946 1.00 85.12 101 GLU A O 1
ATOM 771 N N . TRP A 1 102 ? 18.327 -2.562 -24.039 1.00 87.69 102 TRP A N 1
ATOM 772 C CA . TRP A 1 102 ? 18.286 -2.399 -22.590 1.00 87.69 102 TRP A CA 1
ATOM 773 C C . TRP A 1 102 ? 16.975 -2.898 -21.992 1.00 87.69 102 TRP A C 1
ATOM 775 O O . TRP A 1 102 ? 15.892 -2.669 -22.532 1.00 87.69 102 TRP A O 1
ATOM 785 N N . ALA A 1 103 ? 17.089 -3.638 -20.898 1.00 85.62 103 ALA A N 1
ATOM 786 C CA . ALA A 1 103 ? 15.968 -4.244 -20.209 1.00 85.62 103 ALA A CA 1
ATOM 787 C C . ALA A 1 103 ? 15.258 -3.206 -19.335 1.00 85.62 103 ALA A C 1
ATOM 789 O O . ALA A 1 103 ? 15.888 -2.324 -18.764 1.00 85.62 103 ALA A O 1
ATOM 790 N N . PHE A 1 104 ? 13.944 -3.343 -19.224 1.00 87.19 104 PHE A N 1
ATOM 791 C CA . PHE A 1 104 ? 13.122 -2.629 -18.259 1.00 87.19 104 PHE A CA 1
ATOM 792 C C . PHE A 1 104 ? 11.917 -3.508 -17.912 1.00 87.19 104 PHE A C 1
ATOM 794 O O . PHE A 1 104 ? 11.540 -4.380 -18.704 1.00 87.19 104 PHE A O 1
ATOM 801 N N . ALA A 1 105 ? 11.293 -3.248 -16.770 1.00 83.88 105 ALA A N 1
ATOM 802 C CA . ALA A 1 105 ? 9.949 -3.708 -16.447 1.00 83.88 105 ALA A CA 1
ATOM 803 C C . ALA A 1 105 ? 9.031 -2.489 -16.336 1.00 83.88 105 ALA A C 1
ATOM 805 O O . ALA A 1 105 ? 9.401 -1.474 -15.756 1.00 83.88 105 ALA A O 1
ATOM 806 N N . SER A 1 106 ? 7.846 -2.557 -16.935 1.00 81.75 106 SER A N 1
ATOM 807 C CA . SER A 1 106 ? 6.865 -1.474 -16.877 1.00 81.75 106 SER A CA 1
ATOM 808 C C . SER A 1 106 ? 5.635 -1.941 -16.130 1.00 81.75 106 SER A C 1
ATOM 810 O O . SER A 1 106 ? 5.018 -2.932 -16.528 1.00 81.75 106 SER A O 1
ATOM 812 N N . TYR A 1 107 ? 5.243 -1.190 -15.111 1.00 75.69 107 TYR A N 1
ATOM 813 C CA . TYR A 1 107 ? 4.079 -1.510 -14.303 1.00 75.69 107 TYR A CA 1
ATOM 814 C C . TYR A 1 107 ? 2.953 -0.577 -14.686 1.00 75.69 107 TYR A C 1
ATOM 816 O O . TYR A 1 107 ? 3.061 0.656 -14.682 1.00 75.69 107 TYR A O 1
ATOM 824 N N . VAL A 1 108 ? 1.871 -1.216 -15.099 1.00 72.31 108 VAL A N 1
ATOM 825 C CA . VAL A 1 108 ? 0.764 -0.564 -15.762 1.00 72.31 108 VAL A CA 1
ATOM 826 C C . VAL A 1 108 ? -0.505 -0.974 -15.044 1.00 72.31 108 VAL A C 1
ATOM 828 O O . VAL A 1 108 ? -0.823 -2.157 -14.949 1.00 72.31 108 VAL A O 1
ATOM 831 N N . LYS A 1 109 ? -1.267 0.009 -14.567 1.00 68.69 109 LYS A N 1
ATOM 832 C CA . LYS A 1 109 ? -2.596 -0.251 -14.014 1.00 68.69 109 LYS A CA 1
ATOM 833 C C . LYS A 1 109 ? -3.617 -0.094 -15.127 1.00 68.69 109 LYS A C 1
ATOM 835 O O . LYS A 1 109 ? -3.579 0.899 -15.861 1.00 68.69 109 LYS A O 1
ATOM 840 N N . ALA A 1 110 ? -4.518 -1.065 -15.269 1.00 66.94 110 ALA A N 1
ATOM 841 C CA . ALA A 1 110 ? -5.596 -0.983 -16.248 1.00 66.94 110 ALA A CA 1
ATOM 842 C C . ALA A 1 110 ? -6.334 0.355 -16.084 1.00 66.94 110 ALA A C 1
ATOM 844 O O . ALA A 1 110 ? -6.758 0.708 -14.978 1.00 66.94 110 ALA A O 1
ATOM 845 N N . ARG A 1 111 ? -6.451 1.134 -17.170 1.00 67.25 111 ARG A N 1
ATOM 846 C CA . ARG A 1 111 ? -7.216 2.383 -17.112 1.00 67.25 111 ARG A CA 1
ATOM 847 C C . ARG A 1 111 ? -8.680 2.032 -16.860 1.00 67.25 111 ARG A C 1
ATOM 849 O O . ARG A 1 111 ? -9.172 1.055 -17.429 1.00 67.25 111 ARG A O 1
ATOM 856 N N . PRO A 1 112 ? -9.405 2.844 -16.075 1.00 70.00 112 PRO A N 1
ATOM 857 C CA . PRO A 1 112 ? -10.845 2.721 -16.013 1.00 70.00 112 PRO A CA 1
ATOM 858 C C . PRO A 1 112 ? -11.438 2.807 -17.427 1.00 70.00 112 PRO A C 1
ATOM 860 O O . PRO A 1 112 ? -11.219 3.789 -18.138 1.00 70.00 112 PRO A O 1
ATOM 863 N N . GLY A 1 113 ? -12.170 1.779 -17.850 1.00 71.25 113 GLY A N 1
ATOM 864 C CA . GLY A 1 113 ? -12.799 1.740 -19.169 1.00 71.25 113 GLY A CA 1
ATOM 865 C C . GLY A 1 113 ? -14.028 2.644 -19.202 1.00 71.25 113 GLY A C 1
ATOM 866 O O . GLY A 1 113 ? -14.849 2.592 -18.286 1.00 71.25 113 GLY A O 1
ATOM 867 N N . LEU A 1 114 ? -14.186 3.483 -20.231 1.00 78.31 114 LEU A N 1
ATOM 868 C CA . LEU A 1 114 ? -15.393 4.303 -20.388 1.00 78.31 114 LEU A CA 1
ATOM 869 C C . LEU A 1 114 ? -16.599 3.390 -20.661 1.00 78.31 114 LEU A C 1
ATOM 871 O O . LEU A 1 114 ? -16.631 2.685 -21.663 1.00 78.31 114 LEU A O 1
ATOM 875 N N . VAL A 1 115 ? -17.601 3.424 -19.784 1.00 88.12 115 VAL A N 1
ATOM 876 C CA . VAL A 1 115 ? -18.825 2.611 -19.903 1.00 88.12 115 VAL A CA 1
ATOM 877 C C . VAL A 1 115 ? -19.985 3.422 -20.461 1.00 88.12 115 VAL A C 1
ATOM 879 O O . VAL A 1 115 ? -20.844 2.883 -21.153 1.00 88.12 115 VAL A O 1
ATOM 882 N N . ASN A 1 116 ? -20.053 4.713 -20.132 1.00 87.50 116 ASN A N 1
ATOM 883 C CA . ASN A 1 116 ? -21.151 5.571 -20.560 1.00 87.50 116 ASN A CA 1
ATOM 884 C C . ASN A 1 116 ? -20.691 7.026 -20.689 1.00 87.50 116 ASN A C 1
ATOM 886 O O . ASN A 1 116 ? -19.874 7.505 -19.899 1.00 87.50 116 ASN A O 1
ATOM 890 N N . GLN A 1 117 ? -21.257 7.740 -21.656 1.00 90.38 117 GLN A N 1
ATOM 891 C CA . GLN A 1 117 ? -21.113 9.178 -21.797 1.00 90.38 117 GLN A CA 1
ATOM 892 C C . GLN A 1 117 ? -22.476 9.804 -22.110 1.00 90.38 117 GLN A C 1
ATOM 894 O O . GLN A 1 117 ? -23.135 9.430 -23.076 1.00 90.38 117 GLN A O 1
ATOM 899 N N . SER A 1 118 ? -22.871 10.803 -21.319 1.00 88.19 118 SER A N 1
ATOM 900 C CA . SER A 1 118 ? -24.072 11.608 -21.558 1.00 88.19 118 SER A CA 1
ATOM 901 C C . SER A 1 118 ? -23.742 13.086 -21.379 1.00 88.19 118 SER A C 1
ATOM 903 O O . SER A 1 118 ? -23.426 13.549 -20.280 1.00 88.19 118 SER A O 1
ATOM 905 N N . GLY A 1 119 ? -23.746 13.833 -22.486 1.00 89.69 119 GLY A N 1
ATOM 906 C CA . GLY A 1 119 ? -23.290 15.222 -22.514 1.00 89.69 119 GLY A CA 1
ATOM 907 C C . GLY A 1 119 ? -21.839 15.357 -22.035 1.00 89.69 119 GLY A C 1
ATOM 908 O O . GLY A 1 119 ? -20.920 14.822 -22.657 1.00 89.69 119 GLY A O 1
ATOM 909 N N . LYS A 1 120 ? -21.644 16.079 -20.923 1.00 87.19 120 LYS A N 1
ATOM 910 C CA . LYS A 1 120 ? -20.334 16.286 -20.275 1.00 87.19 120 LYS A CA 1
ATOM 911 C C . LYS A 1 120 ? -19.990 15.229 -19.216 1.00 87.19 120 LYS A C 1
ATOM 913 O O . LYS A 1 120 ? -18.874 15.239 -18.706 1.00 87.19 120 LYS A O 1
ATOM 918 N N . THR A 1 121 ? -20.912 14.328 -18.882 1.00 86.00 121 THR A N 1
ATOM 919 C CA . THR A 1 121 ? -20.686 13.287 -17.873 1.00 86.00 121 THR A CA 1
ATOM 920 C C . THR A 1 121 ? -20.092 12.047 -18.524 1.00 86.00 121 THR A C 1
ATOM 922 O O . THR A 1 121 ? -20.644 11.535 -19.498 1.00 86.00 121 THR A O 1
ATOM 925 N N . ARG A 1 122 ? -18.985 11.546 -17.968 1.00 83.12 122 ARG A N 1
ATOM 926 C CA . ARG A 1 122 ? -18.328 10.293 -18.363 1.00 83.12 122 ARG A CA 1
ATOM 927 C C . ARG A 1 122 ? -18.307 9.343 -17.169 1.00 83.12 122 ARG A C 1
ATOM 929 O O . ARG A 1 122 ? -17.918 9.747 -16.077 1.00 83.12 122 ARG A O 1
ATOM 936 N N . VAL A 1 123 ? -18.740 8.104 -17.376 1.00 83.38 123 VAL A N 1
ATOM 937 C CA . VAL A 1 123 ? -18.754 7.044 -16.360 1.00 83.38 123 VAL A CA 1
ATOM 938 C C . VAL A 1 123 ? -17.724 6.000 -16.749 1.00 83.38 123 VAL A C 1
ATOM 940 O O . VAL A 1 123 ? -17.800 5.445 -17.845 1.00 83.38 123 VAL A O 1
ATOM 943 N N . PHE A 1 124 ? -16.796 5.711 -15.843 1.00 80.25 124 PHE A N 1
ATOM 944 C CA . PHE A 1 124 ? -15.740 4.731 -16.059 1.00 80.25 124 PHE A CA 1
ATOM 945 C C . PHE A 1 124 ? -15.899 3.535 -15.117 1.00 80.25 124 PHE A C 1
ATOM 947 O O . PHE A 1 124 ? -16.285 3.699 -13.959 1.00 80.25 124 PHE A O 1
ATOM 954 N N . ARG A 1 125 ? -15.586 2.334 -15.602 1.00 79.75 125 ARG A N 1
ATOM 955 C CA . ARG A 1 125 ? -15.477 1.111 -14.802 1.00 79.75 125 ARG A CA 1
ATOM 956 C C . ARG A 1 125 ? -14.020 0.901 -14.439 1.00 79.75 125 ARG A C 1
ATOM 958 O O . ARG A 1 125 ? -13.185 0.771 -15.325 1.00 79.75 125 ARG A O 1
ATOM 965 N N . ASN A 1 126 ? -13.736 0.850 -13.145 1.00 75.38 126 ASN A N 1
ATOM 966 C CA . ASN A 1 126 ? -12.428 0.461 -12.640 1.00 75.38 126 ASN A CA 1
ATOM 967 C C . ASN A 1 126 ? -12.393 -1.062 -12.456 1.00 75.38 126 ASN A C 1
ATOM 969 O O . ASN A 1 126 ? -13.079 -1.582 -11.578 1.00 75.38 126 ASN A O 1
ATOM 973 N N . GLU A 1 127 ? -11.633 -1.757 -13.298 1.00 70.00 127 GLU A N 1
ATOM 974 C CA . GLU A 1 127 ? -11.505 -3.221 -13.252 1.00 70.00 127 GLU A CA 1
ATOM 975 C C . GLU A 1 127 ? -10.442 -3.688 -12.246 1.00 70.00 127 GLU A C 1
ATOM 977 O O . GLU A 1 127 ? -10.535 -4.798 -11.740 1.00 70.00 127 GLU A O 1
ATOM 982 N N . GLY A 1 128 ? -9.488 -2.824 -11.878 1.00 67.88 128 GLY A N 1
ATOM 983 C CA . GLY A 1 128 ? -8.431 -3.113 -10.899 1.00 67.88 128 GLY A CA 1
ATOM 984 C C . GLY A 1 128 ? -8.782 -2.696 -9.467 1.00 67.88 128 GLY A C 1
ATOM 985 O O . GLY A 1 128 ? -7.917 -2.206 -8.739 1.00 67.88 128 GLY A O 1
ATOM 986 N N . ASN A 1 129 ? -10.059 -2.774 -9.087 1.00 75.69 129 ASN A N 1
ATOM 987 C CA . ASN A 1 129 ? -10.525 -2.389 -7.756 1.00 75.69 129 ASN A CA 1
ATOM 988 C C . ASN A 1 129 ? -10.420 -3.570 -6.780 1.00 75.69 129 ASN A C 1
ATOM 990 O O . ASN A 1 129 ? -11.146 -4.546 -6.942 1.00 75.69 129 ASN A O 1
ATOM 994 N N . LEU A 1 130 ? -9.609 -3.434 -5.726 1.00 82.06 130 LEU A N 1
ATOM 995 C CA . LEU A 1 130 ? -9.527 -4.418 -4.634 1.00 82.06 130 LEU A CA 1
ATOM 996 C C . LEU A 1 130 ? -10.781 -4.429 -3.747 1.00 82.06 130 LEU A C 1
ATOM 998 O O . LEU A 1 130 ? -10.973 -5.326 -2.940 1.00 82.06 130 LEU A O 1
ATOM 1002 N N . GLY A 1 131 ? -11.672 -3.449 -3.909 1.00 88.44 131 GLY A N 1
ATOM 1003 C CA . GLY A 1 131 ? -12.834 -3.277 -3.050 1.00 88.44 131 GLY A CA 1
ATOM 1004 C C . GLY A 1 131 ? -12.486 -2.516 -1.773 1.00 88.44 131 GLY A C 1
ATOM 1005 O O . GLY A 1 131 ? -11.337 -2.177 -1.499 1.00 88.44 131 GLY A O 1
ATOM 1006 N N . ARG A 1 132 ? -13.516 -2.192 -0.986 1.00 93.56 132 ARG A N 1
ATOM 1007 C CA . ARG A 1 132 ? -13.329 -1.481 0.288 1.00 93.56 132 ARG A CA 1
ATOM 1008 C C . ARG A 1 132 ? -12.735 -2.389 1.367 1.00 93.56 132 ARG A C 1
ATOM 1010 O O . ARG A 1 132 ? -12.051 -1.886 2.247 1.00 93.56 132 ARG A O 1
ATOM 1017 N N . ALA A 1 133 ? -12.998 -3.691 1.309 1.00 96.00 133 ALA A N 1
ATOM 1018 C CA . ALA A 1 133 ? -12.379 -4.689 2.168 1.00 96.00 133 ALA A CA 1
ATOM 1019 C C . ALA A 1 133 ? -11.826 -5.820 1.299 1.00 96.00 133 ALA A C 1
ATOM 1021 O O . ALA A 1 133 ? -12.516 -6.238 0.369 1.00 96.00 133 ALA A O 1
ATOM 1022 N N . PHE A 1 134 ? -10.618 -6.289 1.598 1.00 95.06 134 PHE A N 1
ATOM 1023 C CA . PHE A 1 134 ? -9.951 -7.360 0.856 1.00 95.06 134 PHE A CA 1
ATOM 1024 C C . PHE A 1 134 ? -8.988 -8.148 1.744 1.00 95.06 134 PHE A C 1
ATOM 1026 O O . PHE A 1 134 ? -8.615 -7.696 2.830 1.00 95.06 134 PHE A O 1
ATOM 1033 N N . VAL A 1 135 ? -8.624 -9.346 1.289 1.00 94.44 135 VAL A N 1
ATOM 1034 C CA . VAL A 1 135 ? -7.693 -10.252 1.972 1.00 94.44 135 VAL A CA 1
ATOM 1035 C C . VAL A 1 135 ? -6.321 -10.145 1.326 1.00 94.44 135 VAL A C 1
ATOM 1037 O O . VAL A 1 135 ? -6.227 -10.061 0.106 1.00 94.44 135 VAL A O 1
ATOM 1040 N N . VAL A 1 136 ? -5.279 -10.164 2.153 1.00 92.75 136 VAL A N 1
ATOM 1041 C CA . VAL A 1 136 ? -3.881 -10.115 1.733 1.00 92.75 136 VAL A CA 1
ATOM 1042 C C . VAL A 1 136 ? -3.098 -11.217 2.458 1.00 92.75 136 VAL A C 1
ATOM 1044 O O . VAL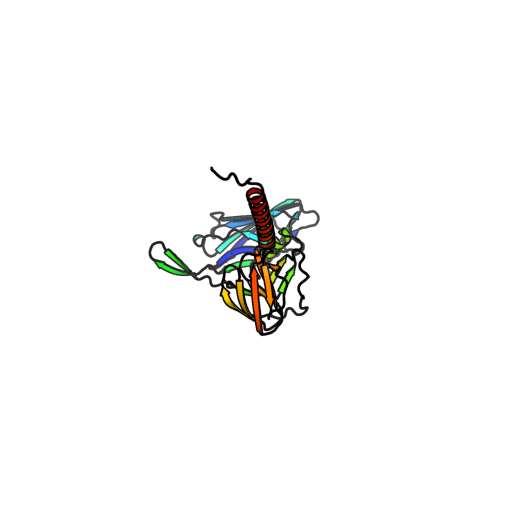 A 1 136 ? -3.186 -11.311 3.685 1.00 92.75 136 VAL A O 1
ATOM 1047 N N . PRO A 1 137 ? -2.338 -12.067 1.750 1.00 90.12 137 PRO A N 1
ATOM 1048 C CA . PRO A 1 137 ? -1.661 -13.215 2.344 1.00 90.12 137 PRO A CA 1
ATOM 1049 C C . PRO A 1 137 ? -0.411 -12.867 3.140 1.00 90.12 137 PRO A C 1
ATOM 1051 O O . PRO A 1 137 ? -0.049 -13.606 4.053 1.00 90.12 137 PRO A O 1
ATOM 1054 N N . SER A 1 138 ? 0.261 -11.770 2.803 1.00 88.62 138 SER A N 1
ATOM 1055 C CA . SER A 1 138 ? 1.573 -11.456 3.354 1.00 88.62 138 SER A CA 1
ATOM 1056 C C . SER A 1 138 ? 1.646 -10.036 3.886 1.00 88.62 138 SER A C 1
ATOM 1058 O O . SER A 1 138 ? 0.895 -9.159 3.460 1.00 88.62 138 SER A O 1
ATOM 1060 N N . ALA A 1 139 ? 2.566 -9.816 4.822 1.00 91.75 139 ALA A N 1
ATOM 1061 C CA . ALA A 1 139 ? 2.848 -8.495 5.347 1.00 91.75 139 ALA A CA 1
ATOM 1062 C C . ALA A 1 139 ? 4.345 -8.202 5.370 1.00 91.75 139 ALA A C 1
ATOM 1064 O O . ALA A 1 139 ? 5.154 -9.064 5.712 1.00 91.75 139 ALA A O 1
ATOM 1065 N N . GLN A 1 140 ? 4.684 -6.949 5.084 1.00 92.75 140 GLN A N 1
ATOM 1066 C CA . GLN A 1 140 ? 6.004 -6.377 5.311 1.00 92.75 140 GLN A CA 1
ATOM 1067 C C . GLN A 1 140 ? 5.898 -5.349 6.431 1.00 92.75 140 GLN A C 1
ATOM 1069 O O . GLN A 1 140 ? 5.087 -4.429 6.365 1.00 92.75 140 GLN A O 1
ATOM 1074 N N . ILE A 1 141 ? 6.730 -5.485 7.459 1.00 94.25 141 ILE A N 1
ATOM 1075 C CA . ILE A 1 141 ? 6.768 -4.527 8.565 1.00 94.25 141 ILE A CA 1
ATOM 1076 C C . ILE A 1 141 ? 7.722 -3.392 8.191 1.00 94.25 141 ILE A C 1
ATOM 1078 O O . ILE A 1 141 ? 8.890 -3.631 7.879 1.00 94.25 141 ILE A O 1
ATOM 1082 N N . ALA A 1 142 ? 7.230 -2.158 8.229 1.00 94.38 142 ALA A N 1
ATOM 1083 C CA . ALA A 1 142 ? 8.032 -0.970 7.979 1.00 94.38 142 ALA A CA 1
ATOM 1084 C C . ALA A 1 142 ? 8.671 -0.446 9.273 1.00 94.38 142 ALA A C 1
ATOM 1086 O O . ALA A 1 142 ? 8.023 -0.354 10.316 1.00 94.38 142 ALA A O 1
ATOM 1087 N N . ALA A 1 143 ? 9.947 -0.062 9.194 1.00 92.00 143 ALA A N 1
ATOM 1088 C CA . ALA A 1 143 ? 10.698 0.464 10.337 1.00 92.00 143 ALA A CA 1
ATOM 1089 C C . ALA A 1 143 ? 10.381 1.940 10.656 1.00 92.00 143 ALA A C 1
ATOM 1091 O O . ALA A 1 143 ? 10.600 2.386 11.782 1.00 92.00 143 ALA A O 1
ATOM 1092 N N . SER A 1 144 ? 9.884 2.701 9.678 1.00 93.38 144 SER A N 1
ATOM 1093 C CA . SER A 1 144 ? 9.483 4.105 9.824 1.00 93.38 144 SER A CA 1
ATOM 1094 C C . SER A 1 144 ? 8.365 4.464 8.833 1.00 93.38 144 SER A C 1
ATOM 1096 O O . SER A 1 144 ? 8.162 3.720 7.867 1.00 93.38 144 SER A O 1
ATOM 1098 N N . PRO A 1 145 ? 7.662 5.597 9.019 1.00 92.81 145 PRO A N 1
ATOM 1099 C CA . PRO A 1 145 ? 6.656 6.070 8.064 1.00 92.81 145 PRO A CA 1
ATOM 1100 C C . PRO A 1 145 ? 7.217 6.300 6.654 1.00 92.81 145 PRO A C 1
ATOM 1102 O O . PRO A 1 145 ? 6.551 6.017 5.660 1.00 92.81 145 PRO A O 1
ATOM 1105 N N . GLU A 1 146 ? 8.460 6.775 6.547 1.00 91.19 146 GLU A N 1
ATOM 1106 C CA . GLU A 1 146 ? 9.143 6.970 5.265 1.00 91.19 146 GLU A CA 1
ATOM 1107 C C . GLU A 1 146 ? 9.429 5.624 4.595 1.00 91.19 146 GLU A C 1
ATOM 1109 O O . GLU A 1 146 ? 9.124 5.448 3.419 1.00 91.19 146 GLU A O 1
ATOM 1114 N N . ALA A 1 147 ? 9.934 4.645 5.356 1.00 90.19 147 ALA A N 1
ATOM 1115 C CA . ALA A 1 147 ? 10.138 3.289 4.853 1.00 90.19 147 ALA A CA 1
ATOM 1116 C C . ALA A 1 147 ? 8.813 2.630 4.432 1.00 90.19 147 ALA A C 1
ATOM 1118 O O . ALA A 1 147 ? 8.785 1.898 3.445 1.00 90.19 147 ALA A O 1
ATOM 1119 N N . ALA A 1 148 ? 7.715 2.914 5.142 1.00 93.62 148 ALA A N 1
ATOM 1120 C CA . ALA A 1 148 ? 6.385 2.429 4.790 1.00 93.62 148 ALA A CA 1
ATOM 1121 C C . ALA A 1 148 ? 5.916 3.010 3.453 1.00 93.62 148 ALA A C 1
ATOM 1123 O O . ALA A 1 148 ? 5.465 2.264 2.588 1.00 93.62 148 ALA A O 1
ATOM 1124 N N . LEU A 1 149 ? 6.061 4.325 3.260 1.00 91.31 149 LEU A N 1
ATOM 1125 C CA . LEU A 1 149 ? 5.702 4.984 2.006 1.00 91.31 149 LEU A CA 1
ATOM 1126 C C . LEU A 1 149 ? 6.518 4.434 0.829 1.00 91.31 149 LEU A C 1
ATOM 1128 O O . LEU A 1 149 ? 5.933 4.086 -0.196 1.00 91.31 149 LEU A O 1
ATOM 1132 N N . THR A 1 150 ? 7.837 4.305 0.990 1.00 86.62 150 THR A N 1
ATOM 1133 C CA . THR A 1 150 ? 8.714 3.728 -0.037 1.00 86.62 150 THR A CA 1
ATOM 1134 C C . THR A 1 150 ? 8.319 2.287 -0.361 1.00 86.62 150 THR A C 1
ATOM 1136 O O . THR A 1 150 ? 8.200 1.934 -1.530 1.00 86.62 150 THR A O 1
ATOM 1139 N N . ALA A 1 151 ? 8.038 1.456 0.649 1.00 89.38 151 ALA A N 1
ATOM 1140 C CA . ALA A 1 151 ? 7.594 0.079 0.431 1.00 89.38 151 ALA A CA 1
ATOM 1141 C C . ALA A 1 151 ? 6.251 0.019 -0.317 1.00 89.38 151 ALA A C 1
ATOM 1143 O O . ALA A 1 151 ? 6.110 -0.740 -1.270 1.00 89.38 151 ALA A O 1
ATOM 1144 N N . VAL A 1 152 ? 5.280 0.863 0.044 1.00 91.25 152 VAL A N 1
ATOM 1145 C CA . VAL A 1 152 ? 3.991 0.943 -0.667 1.00 91.25 152 VAL A CA 1
ATOM 1146 C C . VAL A 1 152 ? 4.181 1.364 -2.124 1.00 91.25 152 VAL A C 1
ATOM 1148 O O . VAL A 1 152 ? 3.492 0.846 -2.997 1.00 91.25 152 VAL A O 1
ATOM 1151 N N . GLN A 1 153 ? 5.102 2.287 -2.406 1.00 84.62 153 GLN A N 1
ATOM 1152 C CA . GLN A 1 153 ? 5.420 2.704 -3.775 1.00 84.62 153 GLN A CA 1
ATOM 1153 C C . GLN A 1 153 ? 6.066 1.565 -4.574 1.00 84.62 153 GLN A C 1
ATOM 1155 O O . GLN A 1 153 ? 5.631 1.283 -5.691 1.00 84.62 153 GLN A O 1
ATOM 1160 N N . ASN A 1 154 ? 7.036 0.871 -3.979 1.00 82.81 154 ASN A N 1
ATOM 1161 C CA . ASN A 1 154 ? 7.753 -0.247 -4.596 1.00 82.81 154 ASN A CA 1
ATOM 1162 C C . ASN A 1 154 ? 6.902 -1.515 -4.765 1.00 82.81 154 ASN A C 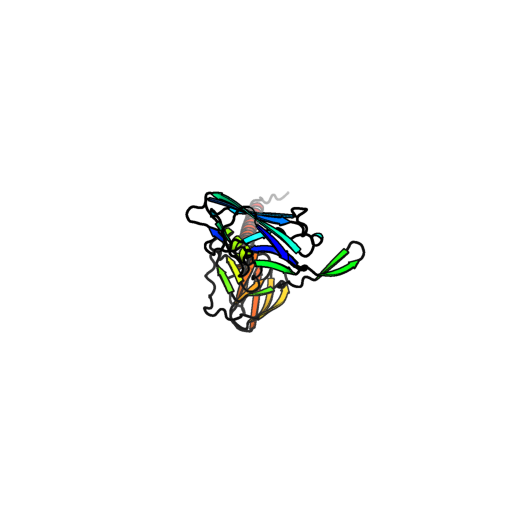1
ATOM 1164 O O . ASN A 1 154 ? 7.276 -2.388 -5.539 1.00 82.81 154 ASN A O 1
ATOM 1168 N N . HIS A 1 155 ? 5.769 -1.623 -4.071 1.00 85.25 155 HIS A N 1
ATOM 1169 C CA . HIS A 1 155 ? 4.835 -2.750 -4.184 1.00 85.25 155 HIS A CA 1
ATOM 1170 C C . HIS A 1 155 ? 3.429 -2.303 -4.610 1.00 85.25 155 HIS A C 1
ATOM 1172 O O . HIS A 1 155 ? 2.445 -2.993 -4.350 1.00 85.25 155 HIS A O 1
ATOM 1178 N N . ALA A 1 156 ? 3.294 -1.138 -5.254 1.00 82.06 156 ALA A N 1
ATOM 1179 C CA . ALA A 1 156 ? 1.996 -0.541 -5.589 1.00 82.06 156 ALA A CA 1
ATOM 1180 C C . ALA A 1 156 ? 1.108 -1.432 -6.486 1.00 82.06 156 ALA A C 1
ATOM 1182 O O . ALA A 1 156 ? -0.121 -1.293 -6.492 1.00 82.06 156 ALA A O 1
ATOM 1183 N N . ASP A 1 157 ? 1.727 -2.321 -7.256 1.00 79.12 157 ASP A N 1
ATOM 1184 C CA . ASP A 1 157 ? 1.109 -3.323 -8.123 1.00 79.12 157 ASP A CA 1
ATOM 1185 C C . ASP A 1 157 ? 0.786 -4.654 -7.426 1.00 79.12 157 ASP A C 1
ATOM 1187 O O . ASP A 1 157 ? 0.016 -5.435 -7.976 1.00 79.12 157 ASP A O 1
ATOM 1191 N N . GLU A 1 158 ? 1.285 -4.863 -6.208 1.00 85.06 158 GLU A N 1
ATOM 1192 C CA . GLU A 1 158 ? 1.164 -6.108 -5.438 1.00 85.06 158 GLU A CA 1
ATOM 1193 C C . GLU A 1 158 ? 0.399 -5.909 -4.119 1.00 85.06 158 GLU A C 1
ATOM 1195 O O . GLU A 1 158 ? 0.407 -6.782 -3.255 1.00 85.06 158 GLU A O 1
ATOM 1200 N N . LEU A 1 159 ? -0.269 -4.764 -3.919 1.00 88.44 159 LEU A N 1
ATOM 1201 C CA . LEU A 1 159 ? -0.973 -4.461 -2.659 1.00 88.44 159 LEU A CA 1
ATOM 1202 C C . LEU A 1 159 ? -2.180 -5.374 -2.372 1.00 88.44 159 LEU A C 1
ATOM 1204 O O . LEU A 1 159 ? -2.790 -5.276 -1.307 1.00 88.44 159 LEU A O 1
ATOM 1208 N N . ASP A 1 160 ? -2.553 -6.236 -3.314 1.00 87.25 160 ASP A N 1
ATOM 1209 C CA . ASP A 1 160 ? -3.498 -7.340 -3.133 1.00 87.25 160 ASP A CA 1
ATOM 1210 C C . ASP A 1 160 ? -2.836 -8.611 -2.574 1.00 87.25 160 ASP A C 1
ATOM 1212 O O . ASP A 1 160 ? -3.522 -9.470 -2.026 1.00 87.25 160 ASP A O 1
ATOM 1216 N N . GLN A 1 161 ? -1.509 -8.718 -2.674 1.00 88.75 161 GLN A N 1
ATOM 1217 C CA . GLN A 1 161 ? -0.695 -9.832 -2.182 1.00 88.75 161 GLN A CA 1
ATOM 1218 C C . GLN A 1 161 ? 0.172 -9.460 -0.966 1.00 88.75 161 GLN A C 1
ATOM 1220 O O . GLN A 1 161 ? 0.480 -10.323 -0.136 1.00 88.75 161 GLN A O 1
ATOM 1225 N N . LEU A 1 162 ? 0.519 -8.182 -0.807 1.00 91.38 162 LEU A N 1
ATOM 1226 C CA . LEU A 1 162 ? 1.368 -7.666 0.264 1.00 91.38 162 LEU A CA 1
ATOM 1227 C C . LEU A 1 162 ? 0.757 -6.435 0.940 1.00 91.38 162 LEU A C 1
ATOM 1229 O O . LEU A 1 162 ? 0.411 -5.451 0.290 1.00 91.38 162 LEU A O 1
ATOM 1233 N N . VAL A 1 163 ? 0.674 -6.461 2.272 1.00 94.19 163 VAL A N 1
ATOM 1234 C CA . VAL A 1 163 ? 0.305 -5.290 3.073 1.00 94.19 163 VAL A CA 1
ATOM 1235 C C . VAL A 1 163 ? 1.522 -4.763 3.824 1.00 94.19 163 VAL A C 1
ATOM 1237 O O . VAL A 1 163 ? 2.212 -5.499 4.527 1.00 94.19 163 VAL A O 1
ATOM 1240 N N . VAL A 1 164 ? 1.792 -3.469 3.701 1.00 96.25 164 VAL A N 1
ATOM 1241 C CA . VAL A 1 164 ? 2.857 -2.811 4.461 1.00 96.25 164 VAL A CA 1
ATOM 1242 C C . VAL A 1 164 ? 2.284 -2.362 5.797 1.00 96.25 164 VAL A C 1
ATOM 1244 O O . VAL A 1 164 ? 1.326 -1.593 5.819 1.00 96.25 164 VAL A O 1
ATOM 1247 N N . LEU A 1 165 ? 2.840 -2.842 6.907 1.00 96.38 165 LEU A N 1
ATOM 1248 C CA . LEU A 1 165 ? 2.348 -2.578 8.257 1.00 96.38 165 LEU A CA 1
ATOM 1249 C C . LEU A 1 165 ? 3.268 -1.631 9.021 1.00 96.38 165 LEU A C 1
ATOM 1251 O O . LEU A 1 165 ? 4.481 -1.829 9.086 1.00 96.38 165 LEU A O 1
ATOM 1255 N N . GLU A 1 166 ? 2.658 -0.659 9.685 1.00 96.12 166 GLU A N 1
ATOM 1256 C CA . GLU A 1 166 ? 3.291 0.199 10.680 1.00 96.12 166 GLU A CA 1
ATOM 1257 C C . GLU A 1 166 ? 2.751 -0.202 12.057 1.00 96.12 166 GLU A C 1
ATOM 1259 O O . GLU A 1 166 ? 1.550 -0.107 12.324 1.00 96.12 166 GLU A O 1
ATOM 1264 N N . LEU A 1 167 ? 3.629 -0.699 12.934 1.00 92.81 167 LEU A N 1
ATOM 1265 C CA . LEU A 1 167 ? 3.184 -1.308 14.190 1.00 92.81 167 LEU A CA 1
ATOM 1266 C C . LEU A 1 167 ? 2.664 -0.282 15.202 1.00 92.81 167 LEU A C 1
ATOM 1268 O O . LEU A 1 167 ? 1.755 -0.603 15.955 1.00 92.81 167 LEU A O 1
ATOM 1272 N N . GLU A 1 168 ? 3.217 0.933 15.252 1.00 89.44 168 GLU A N 1
ATOM 1273 C CA . GLU A 1 168 ? 2.841 1.970 16.238 1.00 89.44 168 GLU A CA 1
ATOM 1274 C C . GLU A 1 168 ? 2.774 1.459 17.701 1.00 89.44 168 GLU A C 1
ATOM 1276 O O . GLU A 1 168 ? 1.942 1.888 18.498 1.00 89.44 168 GLU A O 1
ATOM 1281 N N . GLY A 1 169 ? 3.656 0.524 18.074 1.00 87.62 169 GLY A N 1
ATOM 1282 C CA . GLY A 1 169 ? 3.678 -0.091 19.408 1.00 87.62 169 GLY A CA 1
ATOM 1283 C C . GLY A 1 169 ? 2.751 -1.300 19.587 1.00 87.62 169 GLY A C 1
ATOM 1284 O O . GLY A 1 169 ? 2.732 -1.885 20.671 1.00 87.62 169 GLY A O 1
ATOM 1285 N N . ASN A 1 170 ? 2.017 -1.708 18.548 1.00 89.81 170 ASN A N 1
ATOM 1286 C CA . ASN A 1 170 ? 1.341 -3.003 18.505 1.00 89.81 170 ASN A CA 1
ATOM 1287 C C . ASN A 1 170 ? 2.355 -4.161 18.495 1.00 89.81 170 ASN A C 1
ATOM 1289 O O . ASN A 1 170 ? 3.481 -3.989 18.019 1.00 89.81 170 ASN A O 1
ATOM 1293 N N . PRO A 1 171 ? 1.961 -5.351 18.984 1.00 90.38 171 PRO A N 1
ATOM 1294 C CA . PRO A 1 171 ? 2.789 -6.544 18.872 1.00 90.38 171 PRO A CA 1
ATOM 1295 C C . PRO A 1 171 ? 2.971 -6.958 17.410 1.00 90.38 171 PRO A C 1
ATOM 1297 O O . PRO A 1 171 ? 2.072 -6.758 16.584 1.00 90.38 171 PRO A O 1
ATOM 1300 N N . ASP A 1 172 ? 4.101 -7.607 17.127 1.00 89.06 172 ASP A N 1
ATOM 1301 C CA . ASP A 1 172 ? 4.336 -8.245 15.835 1.00 89.06 172 ASP A CA 1
ATOM 1302 C C . ASP A 1 172 ? 3.171 -9.194 15.509 1.00 89.06 172 ASP A C 1
ATOM 1304 O O . ASP A 1 172 ? 2.767 -9.995 16.366 1.00 89.06 172 ASP A O 1
ATOM 1308 N N . PRO A 1 173 ? 2.593 -9.111 14.298 1.00 86.38 173 PRO A N 1
ATOM 1309 C CA . PRO A 1 173 ? 1.562 -10.049 13.898 1.00 86.38 173 PRO A CA 1
ATOM 1310 C C . PRO A 1 173 ? 2.151 -11.466 13.838 1.00 86.38 173 PRO A C 1
ATOM 1312 O O . PRO A 1 173 ? 3.345 -11.627 13.568 1.00 86.38 173 PRO A O 1
ATOM 1315 N N . PRO A 1 174 ? 1.341 -12.519 14.034 1.00 78.25 174 PRO A N 1
ATOM 1316 C CA . PRO A 1 174 ? 1.795 -13.886 13.822 1.00 78.25 174 PRO A CA 1
ATOM 1317 C C . PRO A 1 174 ? 2.170 -14.080 12.344 1.00 78.25 174 PRO A C 1
ATOM 1319 O O . PRO A 1 174 ? 1.311 -14.279 11.488 1.00 78.25 174 PRO A O 1
ATOM 1322 N N . LEU A 1 175 ? 3.461 -13.986 12.027 1.00 64.31 175 LEU A N 1
ATOM 1323 C CA . LEU A 1 175 ? 3.969 -14.212 10.677 1.00 64.31 175 LEU A CA 1
ATOM 1324 C C . LEU A 1 175 ? 3.915 -15.718 10.400 1.00 64.31 175 LEU A C 1
ATOM 1326 O O . LEU A 1 175 ? 4.725 -16.486 10.923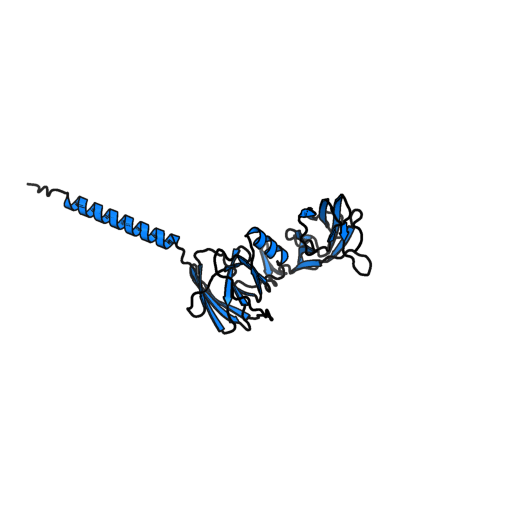 1.00 64.31 175 LEU A O 1
ATOM 1330 N N . ALA A 1 176 ? 2.927 -16.161 9.620 1.00 53.94 176 ALA A N 1
ATOM 1331 C CA . ALA A 1 176 ? 2.883 -17.542 9.160 1.00 53.94 176 ALA A CA 1
ATOM 1332 C C . ALA A 1 176 ? 4.114 -17.803 8.278 1.00 53.94 176 ALA A C 1
ATOM 1334 O O . ALA A 1 176 ? 4.340 -17.106 7.293 1.00 53.94 176 ALA A O 1
ATOM 1335 N N . SER A 1 177 ? 4.922 -18.800 8.645 1.00 46.12 177 SER A N 1
ATOM 1336 C CA . SER A 1 177 ? 6.131 -19.189 7.903 1.00 46.12 177 SER A CA 1
ATOM 1337 C C . SER A 1 177 ? 5.824 -19.790 6.524 1.00 46.12 177 SER A C 1
ATOM 1339 O O . SER A 1 177 ? 6.717 -19.877 5.690 1.00 46.12 177 SER A O 1
ATOM 1341 N N . ASP A 1 178 ? 4.559 -20.148 6.283 1.00 48.41 178 ASP A N 1
ATOM 1342 C CA . ASP A 1 178 ? 4.030 -20.620 5.008 1.00 48.41 178 ASP A CA 1
ATOM 1343 C C . ASP A 1 178 ? 3.014 -19.604 4.474 1.00 48.41 178 ASP A C 1
ATOM 1345 O O . ASP A 1 178 ? 1.810 -19.696 4.720 1.00 48.41 178 ASP A O 1
ATOM 1349 N N . VAL A 1 179 ? 3.504 -18.617 3.725 1.00 48.31 179 VAL A N 1
ATOM 1350 C CA . VAL A 1 179 ? 2.673 -17.702 2.929 1.00 48.31 179 VAL A CA 1
ATOM 1351 C C . VAL A 1 179 ? 2.222 -18.445 1.665 1.00 48.31 179 VAL A C 1
ATOM 1353 O O . VAL A 1 179 ? 2.656 -18.172 0.550 1.00 48.31 179 VAL A O 1
ATOM 1356 N N . GLY A 1 180 ? 1.402 -19.478 1.838 1.00 50.47 180 GLY A N 1
ATOM 1357 C CA . GLY A 1 180 ? 0.762 -20.179 0.731 1.00 50.47 180 GLY A CA 1
ATOM 1358 C C . GLY A 1 180 ? -0.581 -19.531 0.432 1.00 50.47 180 GLY A C 1
ATOM 1359 O O . GLY A 1 180 ? -1.485 -19.690 1.242 1.00 50.47 180 GLY A O 1
ATOM 1360 N N . ASN A 1 181 ? -0.699 -18.817 -0.700 1.00 55.69 181 ASN A N 1
ATOM 1361 C CA . ASN A 1 181 ? -1.940 -18.295 -1.300 1.00 55.69 181 ASN A CA 1
ATOM 1362 C C . ASN A 1 181 ? -3.103 -18.128 -0.304 1.00 55.69 181 ASN A C 1
ATOM 1364 O O . ASN A 1 181 ? -4.118 -18.825 -0.430 1.00 55.69 181 ASN A O 1
ATOM 1368 N N . ALA A 1 182 ? -2.967 -17.244 0.694 1.00 60.38 182 ALA A N 1
ATOM 1369 C CA . ALA A 1 182 ? -4.109 -16.893 1.528 1.00 60.38 182 ALA A CA 1
ATOM 1370 C C . ALA A 1 182 ? -5.117 -16.178 0.626 1.00 60.38 182 ALA A C 1
ATOM 1372 O O . ALA A 1 182 ? -5.017 -14.994 0.321 1.00 60.38 182 ALA A O 1
ATOM 1373 N N . SER A 1 183 ? -6.045 -16.976 0.123 1.00 73.75 183 SER A N 1
ATOM 1374 C CA . SER A 1 183 ? -7.215 -16.549 -0.607 1.00 73.75 183 SER A CA 1
ATOM 1375 C C . SER A 1 183 ? -8.357 -16.543 0.389 1.00 73.75 183 SER A C 1
ATOM 1377 O O . SER A 1 183 ? -8.469 -17.407 1.263 1.00 73.75 183 SER A O 1
ATOM 1379 N N . GLY A 1 184 ? -9.185 -15.522 0.299 1.00 84.31 184 GLY A N 1
ATOM 1380 C CA . GLY A 1 184 ? -10.324 -15.400 1.172 1.00 84.31 184 GLY A CA 1
ATOM 1381 C C . GLY A 1 184 ? -11.305 -14.403 0.612 1.00 84.31 184 GLY A C 1
ATOM 1382 O O . GLY A 1 184 ? -10.946 -13.505 -0.151 1.00 84.31 184 GLY A O 1
ATOM 1383 N N . GLU A 1 185 ? -12.557 -14.585 0.989 1.00 91.75 185 GLU A N 1
ATOM 1384 C CA . GLU A 1 185 ? -13.612 -13.643 0.668 1.00 91.75 185 GLU A CA 1
ATOM 1385 C C . GLU A 1 185 ? -13.907 -12.818 1.909 1.00 91.75 185 GLU A C 1
ATOM 1387 O O . GLU A 1 185 ? -14.005 -13.344 3.016 1.00 91.75 185 GLU A O 1
ATOM 1392 N N . VAL A 1 186 ? -14.061 -11.511 1.733 1.00 96.06 186 VAL A N 1
ATOM 1393 C CA . VAL A 1 186 ? -14.476 -10.625 2.813 1.00 96.06 186 VAL A CA 1
ATOM 1394 C C . VAL A 1 186 ? -15.590 -9.715 2.330 1.00 96.06 186 VAL A C 1
ATOM 1396 O O . VAL A 1 186 ? -15.523 -9.112 1.260 1.00 96.06 186 VAL A O 1
ATOM 1399 N N . ALA A 1 187 ? -16.635 -9.608 3.142 1.00 96.50 187 ALA A N 1
ATOM 1400 C CA . ALA A 1 187 ? -17.789 -8.775 2.864 1.00 96.50 187 ALA A CA 1
ATOM 1401 C C . ALA A 1 187 ? -18.090 -7.873 4.056 1.00 96.50 187 ALA A C 1
ATOM 1403 O O . ALA A 1 187 ? -18.135 -8.314 5.204 1.00 96.50 187 ALA A O 1
ATOM 1404 N N . ILE A 1 188 ? -18.354 -6.597 3.779 1.00 97.69 188 ILE A N 1
ATOM 1405 C CA . ILE A 1 188 ? -18.859 -5.661 4.784 1.00 97.69 188 ILE A CA 1
ATOM 1406 C C . ILE A 1 188 ? -20.350 -5.951 4.977 1.00 97.69 188 ILE A C 1
ATOM 1408 O O . ILE A 1 188 ? -21.150 -5.726 4.070 1.00 97.69 188 ILE A O 1
ATOM 1412 N N . THR A 1 189 ? -20.727 -6.440 6.155 1.00 97.31 189 THR A N 1
ATOM 1413 C CA . THR A 1 189 ? -22.120 -6.777 6.494 1.00 97.31 189 THR A CA 1
ATOM 1414 C C . THR A 1 189 ? -22.848 -5.619 7.170 1.00 97.31 189 THR A C 1
ATOM 1416 O O . THR A 1 189 ? -24.069 -5.514 7.068 1.00 97.31 189 THR A O 1
ATOM 1419 N N . GLN A 1 190 ? -22.111 -4.707 7.810 1.00 95.94 190 GLN A N 1
ATOM 1420 C CA . GLN A 1 190 ? -22.651 -3.473 8.375 1.00 95.94 190 GLN A CA 1
ATOM 1421 C C . GLN A 1 190 ? -21.617 -2.348 8.283 1.00 95.94 190 GLN A C 1
ATOM 1423 O O . GLN A 1 190 ? -20.455 -2.529 8.640 1.00 95.94 190 GLN A O 1
ATOM 1428 N N . ALA A 1 191 ? -22.052 -1.168 7.841 1.00 93.44 191 ALA A N 1
ATOM 1429 C CA . ALA A 1 191 ? -21.211 0.020 7.747 1.00 93.44 191 ALA A CA 1
ATOM 1430 C C . ALA A 1 191 ? -21.855 1.189 8.500 1.00 93.44 191 ALA A C 1
ATOM 1432 O O . ALA A 1 191 ? -22.918 1.677 8.117 1.00 93.44 191 ALA A O 1
ATOM 1433 N N . GLY A 1 192 ? -21.197 1.645 9.561 1.00 93.44 192 GLY A N 1
ATOM 1434 C CA . GLY A 1 192 ? -21.529 2.853 10.307 1.00 93.44 192 GLY A CA 1
ATOM 1435 C C . GLY A 1 192 ? -20.314 3.768 10.458 1.00 93.44 192 GLY A C 1
ATOM 1436 O O . GLY A 1 192 ? -19.210 3.443 10.027 1.00 93.44 192 GLY A O 1
ATOM 1437 N N . LEU A 1 193 ? -20.523 4.930 11.082 1.00 88.56 193 LEU A N 1
ATOM 1438 C CA . LEU A 1 193 ? -19.453 5.912 11.311 1.00 88.56 193 LEU A CA 1
ATOM 1439 C C . LEU A 1 193 ? -18.435 5.431 12.354 1.00 88.56 193 LEU A C 1
ATOM 1441 O O . LEU A 1 193 ? -17.235 5.572 12.157 1.00 88.56 193 LEU A O 1
ATOM 1445 N N . ASN A 1 194 ? -18.926 4.842 13.448 1.00 93.56 194 ASN A N 1
ATOM 1446 C CA . ASN A 1 194 ? -18.099 4.401 14.576 1.00 93.56 194 ASN A CA 1
ATOM 1447 C C . ASN A 1 194 ? -17.977 2.875 14.668 1.00 93.56 194 ASN A C 1
ATOM 1449 O O . ASN A 1 194 ? -17.319 2.379 15.577 1.00 93.56 194 ASN A O 1
ATOM 1453 N N . GLU A 1 195 ? -18.637 2.132 13.779 1.00 97.19 195 GLU A N 1
ATOM 1454 C CA . GLU A 1 195 ? -18.614 0.670 13.770 1.00 97.19 195 GLU A CA 1
ATOM 1455 C C . GLU A 1 195 ? -18.687 0.141 12.336 1.00 97.19 195 GLU A C 1
ATOM 1457 O O . GLU A 1 195 ? -19.521 0.591 11.549 1.00 97.19 195 GLU A O 1
ATOM 1462 N N . VAL A 1 196 ? -17.828 -0.821 12.004 1.00 98.12 196 VAL A N 1
ATOM 1463 C CA . VAL A 1 196 ? -17.863 -1.563 10.737 1.00 98.12 196 VAL A CA 1
ATOM 1464 C C . VAL A 1 196 ? -17.762 -3.048 11.052 1.00 98.12 196 VAL A C 1
ATOM 1466 O O . VAL A 1 196 ? -16.872 -3.464 11.792 1.00 98.12 196 VAL A O 1
ATOM 1469 N N . VAL A 1 197 ? -18.673 -3.843 10.494 1.00 98.50 197 VAL A N 1
ATOM 1470 C CA . VAL A 1 197 ? -18.711 -5.298 10.670 1.00 98.50 197 VAL A CA 1
ATOM 1471 C C . VAL A 1 197 ? -18.406 -5.960 9.338 1.00 98.50 197 VAL A C 1
ATOM 1473 O O . VAL A 1 197 ? -19.013 -5.623 8.317 1.00 98.50 197 VAL A O 1
ATOM 1476 N N . LEU A 1 198 ? -17.483 -6.914 9.363 1.00 98.50 198 LEU A N 1
ATOM 1477 C CA . LEU A 1 198 ? -17.123 -7.739 8.223 1.00 98.50 198 LEU A CA 1
ATOM 1478 C C . LEU A 1 198 ? -17.344 -9.213 8.546 1.00 98.50 198 LEU A C 1
ATOM 1480 O O . LEU A 1 198 ? -17.184 -9.643 9.690 1.00 98.50 198 LEU A O 1
ATOM 1484 N N . GLN A 1 199 ? -17.691 -9.971 7.515 1.00 98.44 199 GLN A N 1
ATOM 1485 C CA . GLN A 1 199 ? -17.610 -11.424 7.507 1.00 98.44 199 GLN A CA 1
ATOM 1486 C C . GLN A 1 199 ? -16.459 -11.812 6.584 1.00 98.44 199 GLN A C 1
ATOM 1488 O O . GLN A 1 199 ? -16.429 -11.347 5.443 1.00 98.44 199 GLN A O 1
ATOM 1493 N N . ALA A 1 200 ? -15.523 -12.613 7.083 1.00 97.56 200 ALA A N 1
ATOM 1494 C CA . ALA A 1 200 ? -14.377 -13.100 6.328 1.00 97.56 200 ALA A CA 1
ATOM 1495 C C . ALA A 1 200 ? -14.366 -14.633 6.305 1.00 97.56 200 ALA A C 1
ATOM 1497 O O . ALA A 1 200 ? -14.563 -15.267 7.339 1.00 97.56 200 ALA A O 1
ATOM 1498 N N . GLU A 1 201 ? -14.117 -15.206 5.135 1.00 96.94 201 GLU A N 1
ATOM 1499 C CA . GLU A 1 201 ? -13.848 -16.627 4.919 1.00 96.94 201 GLU A CA 1
ATOM 1500 C C . GLU A 1 201 ? -12.390 -16.763 4.484 1.00 96.94 201 GLU A C 1
ATOM 1502 O O . GLU A 1 201 ? -12.031 -16.377 3.373 1.00 96.94 201 GLU A O 1
ATOM 1507 N N . MET A 1 202 ? -11.540 -17.273 5.371 1.00 93.50 202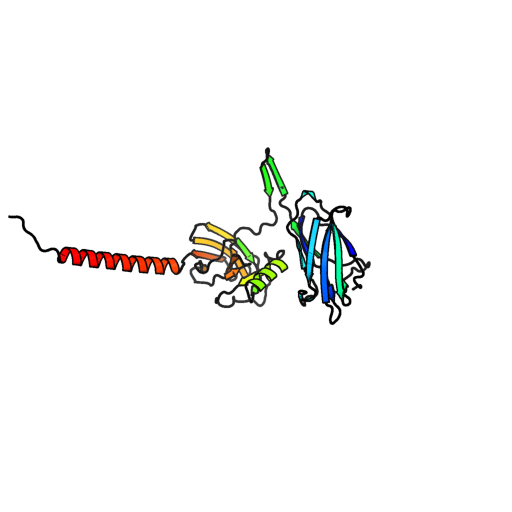 MET A N 1
ATOM 1508 C CA . MET A 1 202 ? -10.088 -17.310 5.196 1.00 93.50 202 MET A CA 1
ATOM 1509 C C . MET A 1 202 ? -9.629 -18.741 4.904 1.00 93.50 202 MET A C 1
ATOM 1511 O O . MET A 1 202 ? -9.709 -19.604 5.782 1.00 93.50 202 MET A O 1
ATOM 1515 N N . ALA A 1 203 ? -9.112 -19.013 3.701 1.00 91.44 203 ALA A N 1
ATOM 1516 C CA . ALA A 1 203 ? -8.578 -20.341 3.370 1.00 91.44 203 ALA A CA 1
ATOM 1517 C C . ALA A 1 203 ? -7.264 -20.649 4.112 1.00 91.44 203 ALA A C 1
ATOM 1519 O O . ALA A 1 203 ? -6.976 -21.804 4.421 1.00 91.44 203 ALA A O 1
ATOM 1520 N N . ALA A 1 204 ? -6.483 -19.612 4.412 1.00 90.12 204 ALA A N 1
ATOM 1521 C CA . ALA A 1 204 ? -5.258 -19.666 5.201 1.00 90.12 204 ALA A CA 1
ATOM 1522 C C . ALA A 1 204 ? -5.152 -18.395 6.067 1.00 90.12 204 ALA A C 1
ATOM 1524 O O . ALA A 1 204 ? -5.870 -17.426 5.799 1.00 90.12 204 ALA A O 1
ATOM 1525 N N . PRO A 1 205 ? -4.285 -18.369 7.096 1.00 91.00 205 PRO A N 1
ATOM 1526 C CA . PRO A 1 205 ? -4.059 -17.156 7.871 1.00 91.00 205 PRO A CA 1
ATOM 1527 C C . PRO A 1 205 ? -3.522 -16.023 6.992 1.00 91.00 205 PRO A C 1
ATOM 1529 O O . PRO A 1 205 ? -2.709 -16.259 6.101 1.00 91.00 205 PRO A O 1
ATOM 1532 N N . GLY A 1 206 ? -3.951 -14.794 7.262 1.00 92.62 206 GLY A N 1
ATOM 1533 C CA . GLY A 1 206 ? -3.546 -13.621 6.492 1.00 92.62 206 GLY A CA 1
ATOM 1534 C C . GLY A 1 206 ? -4.051 -12.330 7.119 1.00 92.62 206 GLY A C 1
ATOM 1535 O O . GLY A 1 206 ? -4.355 -12.276 8.310 1.00 92.62 206 GLY A O 1
ATOM 1536 N N . PHE A 1 207 ? -4.160 -11.284 6.312 1.00 94.81 207 PHE A N 1
ATOM 1537 C CA . PHE A 1 207 ? -4.633 -9.975 6.738 1.00 94.81 207 PHE A CA 1
ATOM 1538 C C . PHE A 1 207 ? -5.937 -9.623 6.044 1.00 94.81 207 PHE A C 1
ATOM 1540 O O . PHE A 1 207 ? -6.072 -9.781 4.835 1.00 94.81 207 PHE A O 1
ATOM 1547 N N . VAL A 1 208 ? -6.883 -9.085 6.806 1.00 96.75 208 VAL A N 1
ATOM 1548 C CA . VAL A 1 208 ? -8.038 -8.383 6.245 1.00 96.75 208 VAL A CA 1
ATOM 1549 C C . VAL A 1 208 ? -7.740 -6.897 6.294 1.00 96.75 208 VAL A C 1
ATOM 1551 O O . VAL A 1 208 ? -7.593 -6.318 7.374 1.00 96.75 208 VAL A O 1
ATOM 1554 N N . VAL A 1 209 ? -7.661 -6.286 5.117 1.00 97.25 209 VAL A N 1
ATOM 1555 C CA . VAL A 1 209 ? -7.479 -4.849 4.938 1.00 97.25 209 VAL A CA 1
ATOM 1556 C C . VAL A 1 209 ? -8.844 -4.207 4.748 1.00 97.25 209 VAL A C 1
ATOM 1558 O O . VAL A 1 209 ? -9.660 -4.666 3.951 1.00 97.25 209 VAL A O 1
ATOM 1561 N N . LEU A 1 210 ? -9.090 -3.119 5.472 1.00 97.50 210 LEU A N 1
ATOM 1562 C CA . LEU A 1 210 ? -10.247 -2.256 5.286 1.00 97.50 210 LEU A CA 1
ATOM 1563 C C . LEU A 1 210 ? -9.740 -0.883 4.847 1.00 97.50 210 LEU A C 1
ATOM 1565 O O . LEU A 1 210 ? -9.085 -0.184 5.619 1.00 97.50 210 LEU A O 1
ATOM 1569 N N . ALA A 1 211 ? -10.076 -0.497 3.616 1.00 95.50 211 ALA A N 1
ATOM 1570 C CA . ALA A 1 211 ? -9.680 0.744 2.949 1.00 95.50 211 ALA A CA 1
ATOM 1571 C C . ALA A 1 211 ? -10.403 1.994 3.497 1.00 95.50 211 ALA A C 1
ATOM 1573 O O . ALA A 1 211 ? -10.832 2.874 2.751 1.00 95.50 211 ALA A O 1
ATOM 1574 N N . ASP A 1 212 ? -10.542 2.054 4.818 1.00 94.81 212 ASP A N 1
ATOM 1575 C CA . ASP A 1 212 ? -10.942 3.224 5.585 1.00 94.81 212 ASP A CA 1
ATOM 1576 C C . ASP A 1 212 ? -9.707 3.798 6.280 1.00 94.81 212 ASP A C 1
ATOM 1578 O O . ASP A 1 212 ? -8.814 3.046 6.674 1.00 94.81 212 ASP A O 1
ATOM 1582 N N . ALA A 1 213 ? -9.690 5.115 6.489 1.00 94.69 213 ALA A N 1
ATOM 1583 C CA . ALA A 1 213 ? -8.586 5.781 7.165 1.00 94.69 213 ALA A CA 1
ATOM 1584 C C . ALA A 1 213 ? -8.352 5.223 8.584 1.00 94.69 213 ALA A C 1
ATOM 1586 O O . ALA A 1 213 ? -9.285 5.100 9.389 1.00 94.69 213 ALA A O 1
ATOM 1587 N N . TYR A 1 214 ? -7.096 4.908 8.883 1.00 95.12 214 TYR A N 1
ATOM 1588 C CA . TYR A 1 214 ? -6.636 4.500 10.201 1.00 95.12 214 TYR A CA 1
ATOM 1589 C C . TYR A 1 214 ? -6.523 5.693 11.164 1.00 95.12 214 TYR A C 1
ATOM 1591 O O . TYR A 1 214 ? -6.248 6.824 10.767 1.00 95.12 214 TYR A O 1
ATOM 1599 N N . ASP A 1 215 ? -6.716 5.396 12.448 1.00 93.62 215 ASP A N 1
ATOM 1600 C CA . ASP A 1 215 ? -6.496 6.260 13.606 1.00 93.62 215 ASP A CA 1
ATOM 1601 C C . ASP A 1 215 ? -6.281 5.372 14.848 1.00 93.62 215 ASP A C 1
ATOM 1603 O O . ASP A 1 215 ? -6.868 4.289 14.946 1.00 93.62 215 ASP A O 1
ATOM 1607 N N . ALA A 1 216 ? -5.493 5.840 15.819 1.00 91.50 216 ALA A N 1
ATOM 1608 C CA . ALA A 1 216 ? -5.190 5.100 17.049 1.00 91.50 216 ALA A CA 1
ATOM 1609 C C . ALA A 1 216 ? -6.427 4.815 17.930 1.00 91.50 216 ALA A C 1
ATOM 1611 O O . ALA A 1 216 ? -6.381 3.974 18.827 1.00 91.50 216 ALA A O 1
ATOM 1612 N N . GLY A 1 217 ? -7.549 5.507 17.709 1.00 92.62 217 GLY A N 1
ATOM 1613 C CA . GLY A 1 217 ? -8.813 5.252 18.397 1.00 92.62 217 GLY A CA 1
ATOM 1614 C C . GLY A 1 217 ? -9.564 4.005 17.924 1.00 92.62 217 GLY A C 1
ATOM 1615 O O . GLY A 1 217 ? -10.580 3.659 18.531 1.00 92.62 217 GLY A O 1
ATOM 1616 N N . TRP A 1 218 ? -9.135 3.334 16.853 1.00 95.44 218 TRP A N 1
ATOM 1617 C CA . TRP A 1 218 ? -9.785 2.111 16.379 1.00 95.44 218 TRP A CA 1
ATOM 1618 C C . TRP A 1 218 ? -9.410 0.884 17.211 1.00 95.44 218 TRP A C 1
ATOM 1620 O O . TRP A 1 218 ? -8.251 0.636 17.518 1.00 95.44 218 TRP A O 1
ATOM 1630 N N . GLN A 1 219 ? -10.415 0.072 17.525 1.00 96.00 219 GLN A N 1
ATOM 1631 C CA . GLN A 1 219 ? -10.276 -1.246 18.142 1.00 96.00 219 GLN A CA 1
ATOM 1632 C C . GLN A 1 219 ? -10.929 -2.284 17.234 1.00 96.00 219 GLN A C 1
ATOM 1634 O O . GLN A 1 219 ? -11.915 -1.967 16.560 1.00 96.00 219 GLN A O 1
ATOM 1639 N N . ALA A 1 220 ? -10.414 -3.512 17.233 1.00 97.56 220 ALA A N 1
ATOM 1640 C CA . ALA A 1 220 ? -11.021 -4.619 16.509 1.00 97.56 220 ALA A CA 1
ATOM 1641 C C . ALA A 1 220 ? -11.258 -5.831 17.407 1.00 97.56 220 ALA A C 1
ATOM 1643 O O . ALA A 1 220 ? -10.502 -6.107 18.338 1.00 97.56 220 ALA A O 1
ATOM 1644 N N . GLU A 1 221 ? -12.316 -6.564 17.084 1.00 98.19 221 GLU A N 1
ATOM 1645 C CA . GLU A 1 221 ? -12.632 -7.870 17.646 1.00 98.19 221 GLU A CA 1
ATOM 1646 C C . GLU A 1 221 ? -12.751 -8.890 16.511 1.00 98.19 221 GLU A C 1
ATOM 1648 O O . GLU A 1 221 ? -13.381 -8.599 15.492 1.00 98.19 221 GLU A O 1
ATOM 1653 N N . ILE A 1 222 ? -12.196 -10.086 16.705 1.00 98.25 222 ILE A N 1
ATOM 1654 C CA . ILE A 1 222 ? -12.435 -11.266 15.866 1.00 98.25 222 ILE A CA 1
ATOM 1655 C C . ILE A 1 222 ? -13.189 -12.271 16.725 1.00 98.25 222 ILE A C 1
ATOM 1657 O O . ILE A 1 222 ? -12.703 -12.677 17.779 1.00 98.25 222 ILE A O 1
ATOM 1661 N N . ASP A 1 223 ? -14.418 -12.597 16.329 1.00 98.12 223 ASP A N 1
ATOM 1662 C CA . ASP A 1 223 ? -15.318 -13.490 17.072 1.00 98.12 223 ASP A CA 1
ATOM 1663 C C . ASP A 1 223 ? -15.478 -13.099 18.557 1.00 98.12 223 ASP A C 1
ATOM 1665 O O . ASP A 1 223 ? -15.616 -13.932 19.453 1.00 98.12 223 ASP A O 1
ATOM 1669 N N . GLY A 1 224 ? -15.457 -11.786 18.821 1.00 97.38 224 GLY A N 1
ATOM 1670 C CA . GLY A 1 224 ? -15.581 -11.196 20.158 1.00 97.38 224 GLY A CA 1
ATOM 1671 C C . GLY A 1 224 ? -14.283 -11.134 20.971 1.00 97.38 224 GLY A C 1
ATOM 1672 O O . GLY A 1 224 ? -14.307 -10.624 22.089 1.00 97.38 224 GLY A O 1
ATOM 1673 N N . GLN A 1 225 ? -13.157 -11.618 20.440 1.00 97.44 225 GLN A N 1
ATOM 1674 C CA . GLN A 1 225 ? -11.838 -11.490 21.065 1.00 97.44 225 GLN A CA 1
ATOM 1675 C C . GLN A 1 225 ? -11.107 -10.261 20.527 1.00 97.44 225 GLN A C 1
ATOM 1677 O O . GLN A 1 225 ? -11.040 -10.061 19.317 1.00 97.44 225 GLN A O 1
ATOM 1682 N N . ILE A 1 226 ? -10.548 -9.444 21.422 1.00 96.00 226 ILE A N 1
ATOM 1683 C CA . ILE A 1 226 ? -9.803 -8.234 21.048 1.00 96.00 226 ILE A CA 1
ATOM 1684 C C . ILE A 1 226 ? -8.551 -8.612 20.252 1.00 96.00 226 ILE A C 1
ATOM 1686 O O . ILE A 1 226 ? -7.797 -9.493 20.661 1.00 96.00 226 ILE A O 1
ATOM 1690 N N . THR A 1 227 ? -8.316 -7.907 19.146 1.00 95.25 227 THR A N 1
ATOM 1691 C CA . THR A 1 227 ? -7.117 -8.046 18.313 1.00 95.25 227 THR A CA 1
ATOM 1692 C C . THR A 1 227 ? -6.491 -6.684 18.014 1.00 95.25 227 THR A C 1
ATOM 1694 O O . THR A 1 227 ? -7.154 -5.645 18.099 1.00 95.25 227 THR A O 1
ATOM 1697 N N . ALA A 1 228 ? -5.203 -6.688 17.672 1.00 95.38 228 ALA A N 1
ATOM 1698 C CA . ALA A 1 228 ? -4.484 -5.486 17.270 1.00 95.38 228 ALA A CA 1
ATOM 1699 C C . ALA A 1 228 ? -5.002 -4.968 15.919 1.00 95.38 228 ALA A C 1
ATOM 1701 O O . ALA A 1 228 ? -5.247 -5.745 14.995 1.00 95.38 228 ALA A O 1
ATOM 1702 N N . VAL A 1 229 ? -5.146 -3.645 15.811 1.00 97.00 229 VAL A N 1
ATOM 1703 C CA . VAL A 1 229 ? -5.419 -2.953 14.546 1.00 97.00 229 VAL A CA 1
ATOM 1704 C C . VAL A 1 229 ? -4.128 -2.304 14.092 1.00 97.00 229 VAL A C 1
ATOM 1706 O O . VAL A 1 229 ? -3.579 -1.458 14.794 1.00 97.00 229 VAL A O 1
ATOM 1709 N N . TYR A 1 230 ? -3.665 -2.683 12.911 1.00 96.88 230 TYR A N 1
ATOM 1710 C CA . TYR A 1 230 ? -2.447 -2.150 12.325 1.00 96.88 230 TYR A CA 1
ATOM 1711 C C . TYR A 1 230 ? -2.781 -1.005 11.376 1.00 96.88 230 TYR A C 1
ATOM 1713 O O . TYR A 1 230 ? -3.732 -1.108 10.589 1.00 96.88 230 TYR A O 1
ATOM 1721 N N . ARG A 1 231 ? -1.972 0.058 11.405 1.00 97.62 231 ARG A N 1
ATOM 1722 C CA . ARG A 1 231 ? -1.892 0.984 10.275 1.00 97.62 231 ARG A CA 1
ATOM 1723 C C . ARG A 1 231 ? -1.253 0.224 9.117 1.00 97.62 231 ARG A C 1
ATOM 1725 O O . ARG A 1 231 ? -0.220 -0.422 9.279 1.00 97.62 231 ARG A O 1
ATOM 1732 N N . ALA A 1 232 ? -1.907 0.275 7.970 1.00 96.62 232 ALA A N 1
ATOM 1733 C CA . ALA A 1 232 ? -1.557 -0.477 6.785 1.00 96.62 232 ALA A CA 1
ATOM 1734 C C . ALA A 1 232 ? -1.482 0.452 5.575 1.00 96.62 232 ALA A C 1
ATOM 1736 O O . ALA A 1 232 ? -2.282 1.381 5.447 1.00 96.62 232 ALA A O 1
ATOM 1737 N N . ASN A 1 233 ? -0.532 0.195 4.679 1.00 96.44 233 ASN A N 1
ATOM 1738 C CA . ASN A 1 233 ? -0.288 0.967 3.462 1.00 96.44 233 ASN A CA 1
ATOM 1739 C C . ASN A 1 233 ? -0.375 2.489 3.710 1.00 96.44 233 ASN A C 1
ATOM 1741 O O . ASN A 1 233 ? -1.073 3.210 2.992 1.00 96.44 233 ASN A O 1
ATOM 1745 N N . THR A 1 234 ? 0.259 2.953 4.794 1.00 95.94 234 THR A N 1
ATOM 1746 C CA . THR A 1 234 ? 0.332 4.355 5.252 1.00 95.94 234 THR A CA 1
ATOM 1747 C C . THR A 1 234 ? -0.964 4.960 5.814 1.00 95.94 234 THR A C 1
ATOM 1749 O O . THR A 1 234 ? -0.932 5.756 6.759 1.00 95.94 234 THR A O 1
ATOM 1752 N N . VAL A 1 235 ? -2.127 4.612 5.261 1.00 95.88 235 VAL A N 1
ATOM 1753 C CA . VAL A 1 235 ? -3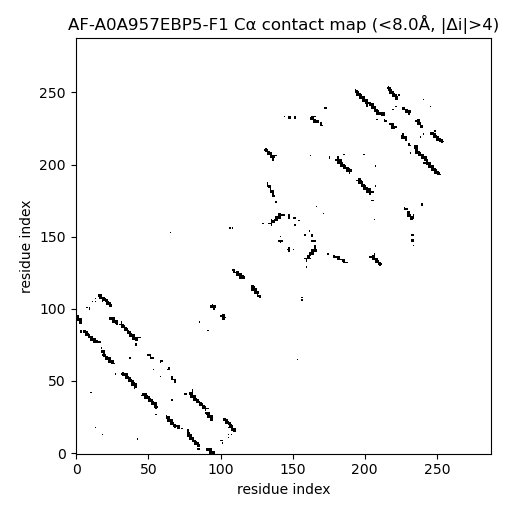.388 5.322 5.543 1.00 95.88 235 VAL A CA 1
ATOM 1754 C C . VAL A 1 235 ? -4.549 4.417 5.925 1.00 95.88 235 VAL A C 1
ATOM 1756 O O . VAL A 1 235 ? -5.468 4.887 6.589 1.00 95.88 235 VAL A O 1
ATOM 1759 N N . VAL A 1 236 ? -4.540 3.149 5.524 1.00 97.06 236 VAL A N 1
ATOM 1760 C CA . VAL A 1 236 ? -5.653 2.225 5.773 1.00 97.06 236 VAL A CA 1
ATOM 1761 C C . VAL A 1 236 ? -5.395 1.386 7.018 1.00 97.06 236 VAL A C 1
ATOM 1763 O O . VAL A 1 236 ? -4.374 1.534 7.687 1.00 97.06 236 VAL A O 1
ATOM 1766 N N . ARG A 1 237 ? -6.340 0.518 7.372 1.00 96.75 237 ARG A N 1
ATOM 1767 C CA . ARG A 1 237 ? -6.239 -0.347 8.552 1.00 96.75 237 ARG A CA 1
ATOM 1768 C C . ARG A 1 237 ? -6.302 -1.815 8.168 1.00 96.75 237 ARG A C 1
ATOM 1770 O O . ARG A 1 237 ? -7.029 -2.184 7.245 1.00 96.75 237 ARG A O 1
ATOM 1777 N N . ALA A 1 238 ? -5.587 -2.645 8.913 1.00 97.25 238 ALA A N 1
ATOM 1778 C CA . ALA A 1 238 ? -5.591 -4.089 8.739 1.00 97.25 238 ALA A CA 1
ATOM 1779 C C . ALA A 1 238 ? -5.659 -4.822 10.081 1.00 97.25 238 ALA A C 1
ATOM 1781 O O . ALA A 1 238 ? -5.260 -4.295 11.121 1.00 97.25 238 ALA A O 1
ATOM 1782 N N . VAL A 1 239 ? -6.152 -6.056 10.043 1.00 97.00 239 VAL A N 1
ATOM 1783 C CA . VAL A 1 239 ? -6.101 -7.004 11.163 1.00 97.00 239 VAL A CA 1
ATOM 1784 C C . VAL A 1 239 ? -5.576 -8.340 10.664 1.00 97.00 239 VAL A C 1
ATOM 1786 O O . VAL A 1 239 ? -5.890 -8.749 9.546 1.00 97.00 239 VAL A O 1
ATOM 1789 N N . TYR A 1 240 ? -4.792 -9.021 11.495 1.00 95.56 240 TYR A N 1
ATOM 1790 C CA . TYR A 1 240 ? -4.433 -10.413 11.252 1.00 95.56 240 TYR A CA 1
ATOM 1791 C C . TYR A 1 240 ? -5.640 -11.310 11.535 1.00 95.56 240 TYR A C 1
ATOM 1793 O O . TYR A 1 240 ? -6.267 -11.182 12.590 1.00 95.56 240 TYR A O 1
ATOM 1801 N N . VAL A 1 241 ? -5.948 -12.221 10.617 1.00 95.00 241 VAL A N 1
ATOM 1802 C CA . VAL A 1 241 ? -7.083 -13.142 10.702 1.00 95.00 241 VAL A CA 1
ATOM 1803 C C . VAL A 1 241 ? -6.588 -14.574 10.466 1.00 95.00 241 VAL A C 1
ATOM 1805 O O . VAL A 1 241 ? -5.965 -14.838 9.435 1.00 95.00 241 VAL A O 1
ATOM 1808 N N . PRO A 1 242 ? -6.838 -15.507 11.402 1.00 92.88 242 PRO A N 1
ATOM 1809 C CA . PRO A 1 242 ? -6.565 -16.929 11.204 1.00 92.88 242 PRO A CA 1
ATOM 1810 C C . PRO A 1 242 ? -7.376 -17.545 10.052 1.00 92.88 242 PRO A C 1
ATOM 1812 O O . PRO A 1 242 ? -8.294 -16.931 9.515 1.00 92.88 242 PRO A O 1
ATOM 1815 N N . ALA A 1 243 ? -7.048 -18.787 9.689 1.00 92.81 243 ALA A N 1
ATOM 1816 C CA . ALA A 1 243 ? -7.865 -19.565 8.761 1.00 92.81 243 ALA A CA 1
ATOM 1817 C C . ALA A 1 243 ? -9.224 -19.925 9.387 1.00 92.81 243 ALA A C 1
ATOM 1819 O O . ALA A 1 243 ? -9.281 -20.339 10.548 1.00 92.81 243 ALA A O 1
ATOM 1820 N N . GLY A 1 244 ? -10.291 -19.852 8.592 1.00 94.75 244 GLY A N 1
ATOM 1821 C CA . GLY A 1 244 ? -11.662 -20.135 9.013 1.00 94.75 244 GLY A CA 1
ATOM 1822 C C . GLY A 1 244 ? -12.658 -19.027 8.669 1.00 94.75 244 GLY A C 1
ATOM 1823 O O . GLY A 1 244 ? -12.334 -18.050 7.995 1.00 94.75 244 GLY A O 1
ATOM 1824 N N . SER A 1 245 ? -13.893 -19.208 9.141 1.00 97.75 245 SER A N 1
ATOM 1825 C CA . SER A 1 245 ? -14.963 -18.214 9.045 1.00 97.75 245 SER A CA 1
ATOM 1826 C C . SER A 1 245 ? -14.933 -17.323 10.280 1.00 97.75 245 SER A C 1
ATOM 1828 O O . SER A 1 245 ? -15.028 -17.824 11.403 1.00 97.75 245 SER A O 1
ATOM 1830 N N . HIS A 1 246 ? -14.814 -16.015 10.075 1.00 98.31 246 HIS A N 1
ATOM 1831 C CA . HIS A 1 246 ? -14.603 -15.051 11.146 1.00 98.31 246 HIS A CA 1
ATOM 1832 C C . HIS A 1 246 ? -15.499 -13.828 10.994 1.00 98.31 246 HIS A C 1
ATOM 1834 O O . HIS A 1 246 ? -15.619 -13.233 9.916 1.00 98.31 246 HIS A O 1
ATOM 1840 N N . LYS A 1 247 ? -16.084 -13.399 12.113 1.00 98.56 247 LYS A N 1
ATOM 1841 C CA . LYS A 1 247 ? -16.732 -12.094 12.226 1.00 98.56 247 LYS A CA 1
ATOM 1842 C C . LYS A 1 247 ? -15.733 -11.083 12.768 1.00 98.56 247 LYS A C 1
ATOM 1844 O O . LYS A 1 247 ? -15.277 -11.199 13.904 1.00 98.56 247 LYS A O 1
ATOM 1849 N N . ILE A 1 248 ? -15.475 -10.041 11.988 1.00 98.69 248 ILE A N 1
ATOM 1850 C CA . ILE A 1 248 ? -14.557 -8.959 12.342 1.00 98.69 248 ILE A CA 1
ATOM 1851 C C . ILE A 1 248 ? -15.378 -7.713 12.653 1.00 98.69 248 ILE A C 1
ATOM 1853 O O . ILE A 1 248 ? -16.232 -7.307 11.863 1.00 98.69 248 ILE A O 1
ATOM 1857 N N . VAL A 1 249 ? -15.136 -7.089 13.801 1.00 98.56 249 VAL A N 1
ATOM 1858 C CA . VAL A 1 249 ? -15.843 -5.874 14.220 1.00 98.56 249 VAL A CA 1
ATOM 1859 C C . VAL A 1 249 ? -14.836 -4.786 14.545 1.00 98.56 249 VAL A C 1
ATOM 1861 O O . VAL A 1 249 ? -14.130 -4.882 15.542 1.00 98.56 249 VAL A O 1
ATOM 1864 N N . PHE A 1 250 ? -14.813 -3.722 13.746 1.00 98.19 250 PHE A N 1
ATOM 1865 C CA . PHE A 1 250 ? -14.070 -2.502 14.049 1.00 98.19 250 PHE A CA 1
ATOM 1866 C C . PHE A 1 250 ? -14.957 -1.517 14.801 1.00 98.19 250 PHE A C 1
ATOM 1868 O O . PHE A 1 250 ? -16.065 -1.229 14.350 1.00 98.19 250 PHE A O 1
ATOM 1875 N N . ARG A 1 251 ? -14.460 -0.937 15.898 1.00 97.00 251 ARG A N 1
ATOM 1876 C CA . ARG A 1 251 ? -15.141 0.114 16.672 1.00 97.00 251 ARG A CA 1
ATOM 1877 C C . ARG A 1 251 ? -14.218 1.286 16.950 1.00 97.00 251 ARG A C 1
ATOM 1879 O O . ARG A 1 251 ? -13.092 1.096 17.397 1.00 97.00 251 ARG A O 1
ATOM 1886 N N . TYR A 1 252 ? -14.712 2.498 16.733 1.00 95.31 252 TYR A N 1
ATOM 1887 C CA . TYR A 1 252 ? -13.972 3.717 17.034 1.00 95.31 252 TYR A CA 1
ATOM 1888 C C . TYR A 1 252 ? -14.242 4.157 18.474 1.00 95.31 252 TYR A C 1
ATOM 1890 O O . TYR A 1 252 ? -15.372 4.493 18.838 1.00 95.31 252 TYR A O 1
ATOM 1898 N N . ARG A 1 253 ? -13.205 4.120 19.312 1.00 91.69 253 ARG A N 1
ATOM 1899 C CA . ARG A 1 253 ? -13.238 4.433 20.747 1.00 91.69 253 ARG A CA 1
ATOM 1900 C C . ARG A 1 253 ? -12.006 5.262 21.150 1.00 91.69 253 ARG A C 1
ATOM 1902 O O . ARG A 1 253 ? -11.151 4.768 21.885 1.00 91.69 253 ARG A O 1
ATOM 1909 N N . PRO A 1 254 ? -11.903 6.528 20.705 1.00 90.94 254 PRO A N 1
ATOM 1910 C CA . PRO A 1 254 ? -10.745 7.366 20.998 1.00 90.94 254 PRO A CA 1
ATOM 1911 C C . PRO A 1 254 ? -10.672 7.726 22.487 1.00 90.94 254 PRO A C 1
ATOM 1913 O O . PRO A 1 254 ? -11.658 8.156 23.092 1.00 90.94 254 PRO A O 1
ATOM 1916 N N . LEU A 1 255 ? -9.476 7.622 23.075 1.00 86.25 255 LEU A N 1
ATOM 1917 C CA . LEU A 1 255 ? -9.239 7.955 24.485 1.00 86.25 255 LEU A CA 1
ATOM 1918 C C . LEU A 1 255 ? -9.615 9.412 24.810 1.00 86.25 255 LEU A C 1
ATOM 1920 O O . LEU A 1 255 ? -10.151 9.695 25.882 1.00 86.25 255 LEU A O 1
ATOM 1924 N N . SER A 1 256 ? -9.393 10.330 23.864 1.00 86.75 256 SER A N 1
ATOM 1925 C CA . SER A 1 256 ? -9.697 11.760 24.000 1.00 86.75 256 SER A CA 1
ATOM 1926 C C . SER A 1 256 ? -11.174 12.037 24.292 1.00 86.75 256 SER A C 1
ATOM 1928 O O . SER A 1 256 ? -11.479 12.928 25.085 1.00 86.75 256 SER A O 1
ATOM 1930 N N . PHE A 1 257 ? -12.090 11.246 23.724 1.00 88.19 257 PHE A N 1
ATOM 1931 C CA . PHE A 1 257 ? -13.521 11.373 23.993 1.00 88.19 257 PHE A CA 1
ATOM 1932 C C . PHE A 1 257 ? -13.843 11.058 25.458 1.00 88.19 257 PHE A C 1
ATOM 1934 O O . PHE A 1 257 ? -14.556 11.819 26.111 1.00 88.19 257 PHE A O 1
ATOM 1941 N N . PHE A 1 258 ? -13.272 9.981 26.003 1.00 88.56 258 PHE A N 1
ATOM 1942 C CA . PHE A 1 258 ? -13.484 9.592 27.399 1.00 88.56 258 PHE A CA 1
ATOM 1943 C C . PHE A 1 258 ? -12.857 10.585 28.380 1.00 88.56 258 PHE A C 1
ATOM 1945 O O . PHE A 1 258 ? -13.488 10.945 29.374 1.00 88.56 258 PHE A O 1
ATOM 1952 N N . VAL A 1 259 ? -11.652 11.079 28.081 1.00 92.19 259 VAL A N 1
ATOM 1953 C CA . VAL A 1 259 ? -10.990 12.123 28.880 1.00 92.19 259 VAL A CA 1
ATOM 1954 C C . VAL A 1 259 ? -11.815 13.412 28.874 1.00 92.19 259 VAL A C 1
ATOM 1956 O O . VAL A 1 259 ? -12.057 13.994 29.932 1.00 92.19 259 VAL A O 1
ATOM 1959 N N . GLY A 1 260 ? -12.304 13.830 27.703 1.00 91.56 260 GLY A N 1
ATOM 1960 C CA . GLY A 1 260 ? -13.177 14.994 27.565 1.00 91.56 260 GLY A CA 1
ATOM 1961 C C . GLY A 1 260 ? -14.476 14.840 28.355 1.00 91.56 260 GLY A C 1
ATOM 1962 O O . GLY A 1 260 ? -14.824 15.723 29.138 1.00 91.56 260 GLY A O 1
ATOM 1963 N N . ALA A 1 261 ? -15.150 13.694 28.228 1.00 92.56 261 ALA A N 1
ATOM 1964 C CA . ALA A 1 261 ? -16.380 13.397 28.960 1.00 92.56 261 ALA A CA 1
ATOM 1965 C C . ALA A 1 261 ? -16.172 13.419 30.485 1.00 92.56 261 ALA A C 1
ATOM 1967 O O . ALA A 1 261 ? -16.976 14.012 31.207 1.00 92.56 261 ALA A O 1
ATOM 1968 N N . ALA A 1 262 ? -15.075 12.835 30.979 1.00 94.12 262 ALA A N 1
ATOM 1969 C CA . ALA A 1 262 ? -14.729 12.862 32.399 1.00 94.12 262 ALA A CA 1
ATOM 1970 C C . ALA A 1 262 ? -14.460 14.293 32.892 1.00 94.12 262 ALA A C 1
ATOM 1972 O O . ALA A 1 262 ? -15.006 14.707 33.917 1.00 94.12 262 ALA A O 1
ATOM 1973 N N . GLY A 1 263 ? -13.682 15.075 32.138 1.00 95.56 263 GLY A N 1
ATOM 1974 C CA . GLY A 1 263 ? -13.405 16.478 32.450 1.00 95.56 263 GLY A CA 1
ATOM 1975 C C . GLY A 1 263 ? -14.672 17.336 32.483 1.00 95.56 263 GLY A C 1
ATOM 1976 O O . GLY A 1 263 ? -14.884 18.088 33.435 1.00 95.56 263 GLY A O 1
ATOM 1977 N N . SER A 1 264 ? -15.559 17.183 31.495 1.00 94.88 264 SER A N 1
ATOM 1978 C CA . SER A 1 264 ? -16.863 17.859 31.474 1.00 94.88 264 SER A CA 1
ATOM 1979 C C . SER A 1 264 ? -17.744 17.451 32.656 1.00 94.88 264 SER A C 1
ATOM 1981 O O . SER A 1 264 ? -18.381 18.310 33.266 1.00 94.88 264 SER A O 1
ATOM 1983 N N . GLY A 1 265 ? -17.748 16.166 33.022 1.00 96.06 265 GLY A N 1
ATOM 1984 C CA . GLY A 1 265 ? -18.468 15.668 34.193 1.00 96.06 265 GLY A CA 1
ATOM 1985 C C . GLY A 1 265 ? -17.974 16.296 35.499 1.00 96.06 265 GLY A C 1
ATOM 1986 O O . GLY A 1 265 ? -18.781 16.771 36.299 1.00 96.06 265 GLY A O 1
ATOM 1987 N N . LEU A 1 266 ? -16.654 16.373 35.691 1.00 96.81 266 LEU A N 1
ATOM 1988 C CA . LEU A 1 266 ? -16.042 17.021 36.858 1.00 96.81 266 LEU A CA 1
ATOM 1989 C C . LEU A 1 266 ? -16.340 18.525 36.908 1.00 96.81 266 LEU A C 1
ATOM 1991 O O . LEU A 1 266 ? -16.656 19.053 37.975 1.00 96.81 266 LEU A O 1
ATOM 1995 N N . ALA A 1 267 ? -16.292 19.212 35.765 1.00 95.75 267 ALA A N 1
ATOM 1996 C CA . ALA A 1 267 ? -16.627 20.632 35.678 1.00 95.75 267 ALA A CA 1
ATOM 1997 C C . ALA A 1 267 ? -18.098 20.893 36.042 1.00 95.75 267 ALA A C 1
ATOM 1999 O O . ALA A 1 267 ? -18.392 21.790 36.836 1.00 95.75 267 ALA A O 1
ATOM 2000 N N . LEU A 1 268 ? -19.020 20.079 35.517 1.00 97.25 268 LEU A N 1
ATOM 2001 C CA . LEU A 1 268 ? -20.443 20.174 35.839 1.00 97.25 268 LEU A CA 1
ATOM 2002 C C . LEU A 1 268 ? -20.698 19.911 37.328 1.00 97.25 268 LEU A C 1
ATOM 2004 O O . LEU A 1 268 ? -21.443 20.659 37.961 1.00 97.25 268 LEU A O 1
ATOM 2008 N N . LEU A 1 269 ? -20.042 18.902 37.908 1.00 96.62 269 LEU A N 1
ATOM 2009 C CA . LEU A 1 269 ? -20.131 18.613 39.339 1.00 96.62 269 LEU A CA 1
ATOM 2010 C C . LEU A 1 269 ? -19.653 19.805 40.181 1.00 96.62 269 LEU A C 1
ATOM 2012 O O . LEU A 1 269 ? -20.329 20.200 41.131 1.00 96.62 269 LEU A O 1
ATOM 2016 N N . GLY A 1 270 ? -18.531 20.424 39.805 1.00 96.19 270 GLY A N 1
ATOM 2017 C CA . GLY A 1 270 ? -18.024 21.635 40.452 1.00 96.19 270 GLY A CA 1
ATOM 2018 C C . GLY A 1 270 ? -19.020 22.797 40.397 1.00 96.19 270 GLY A C 1
ATOM 2019 O O . GLY A 1 270 ? -19.271 23.439 41.418 1.00 96.19 270 GLY A O 1
ATOM 2020 N N . LEU A 1 271 ? -19.649 23.033 39.241 1.00 96.19 271 LEU A N 1
ATOM 2021 C CA . LEU A 1 271 ? -20.682 24.065 39.081 1.00 96.19 271 LEU A CA 1
ATOM 2022 C C . LEU A 1 271 ? -21.913 23.800 39.953 1.00 96.19 271 LEU A C 1
ATOM 2024 O O . LEU A 1 271 ? -22.428 24.728 40.577 1.00 96.19 271 LEU A O 1
ATOM 2028 N N . VAL A 1 272 ? -22.360 22.546 40.048 1.00 95.69 272 VAL A N 1
ATOM 2029 C CA . VAL A 1 272 ? -23.478 22.159 40.922 1.00 95.69 272 VAL A CA 1
ATOM 2030 C C . VAL A 1 272 ? -23.130 22.417 42.389 1.00 95.69 272 VAL A C 1
ATOM 2032 O O . VAL A 1 272 ? -23.925 23.029 43.101 1.00 95.69 272 VAL A O 1
ATOM 2035 N N . LEU A 1 273 ? -21.934 22.031 42.844 1.00 94.62 273 LEU A N 1
ATOM 2036 C CA . LEU A 1 273 ? -21.488 22.263 44.224 1.00 94.62 273 LEU A CA 1
ATOM 2037 C C . LEU A 1 273 ? -21.377 23.764 44.555 1.00 94.62 273 LEU A C 1
ATOM 2039 O O . LEU A 1 273 ? -21.820 24.204 45.622 1.00 94.62 273 LEU A O 1
ATOM 2043 N N . LEU A 1 274 ? -20.854 24.577 43.633 1.00 93.12 274 LEU A N 1
ATOM 2044 C CA . LEU A 1 274 ? -20.824 26.038 43.774 1.00 93.12 274 LEU A CA 1
ATOM 2045 C C . LEU A 1 274 ? -22.237 26.638 43.818 1.00 93.12 274 LEU A C 1
ATOM 2047 O O . LEU A 1 274 ? -22.517 27.493 44.657 1.00 93.12 274 LEU A O 1
ATOM 2051 N N . GLY A 1 275 ? -23.151 26.161 42.973 1.00 90.75 275 GLY A N 1
ATOM 2052 C CA . GLY A 1 275 ? -24.552 26.585 42.980 1.00 90.75 275 GLY A CA 1
ATOM 2053 C C . GLY A 1 275 ? -25.261 26.264 44.299 1.00 90.75 275 GLY A C 1
ATOM 2054 O O . GLY A 1 275 ? -25.901 27.139 44.884 1.00 90.75 275 GLY A O 1
ATOM 2055 N N . VAL A 1 276 ? -25.099 25.041 44.817 1.00 90.69 276 VAL A N 1
ATOM 2056 C CA . VAL A 1 276 ? -25.686 24.608 46.099 1.00 90.69 276 VAL A CA 1
ATOM 2057 C C . VAL A 1 276 ? -25.165 25.458 47.256 1.00 90.69 276 VAL A C 1
ATOM 2059 O O . VAL A 1 276 ? -25.954 25.960 48.057 1.00 90.69 276 VAL A O 1
ATOM 2062 N N . THR A 1 277 ? -23.850 25.682 47.327 1.00 88.44 277 THR A N 1
ATOM 2063 C CA . THR A 1 277 ? -23.253 26.519 48.382 1.00 88.44 277 THR A CA 1
ATOM 2064 C C . THR A 1 277 ? -23.681 27.983 48.282 1.00 88.44 277 THR A C 1
ATOM 2066 O O . THR A 1 277 ? -23.903 28.620 49.312 1.00 88.44 277 THR A O 1
ATOM 2069 N N . ALA A 1 278 ? -23.861 28.521 47.073 1.00 83.00 278 ALA A N 1
ATOM 2070 C CA . ALA A 1 278 ? -24.368 29.875 46.867 1.00 83.00 278 ALA A CA 1
ATOM 2071 C C . ALA A 1 278 ? -25.830 30.030 47.320 1.00 83.00 278 ALA A C 1
ATOM 2073 O O . ALA A 1 278 ? -26.171 31.047 47.920 1.00 83.00 278 ALA A O 1
ATOM 2074 N N . VAL A 1 279 ? -26.683 29.025 47.086 1.00 83.69 279 VAL A N 1
ATOM 2075 C CA . VAL A 1 279 ? -28.079 29.010 47.565 1.00 83.69 279 VAL A CA 1
ATOM 2076 C C . VAL A 1 279 ? -28.138 28.881 49.087 1.00 83.69 279 VAL A C 1
ATOM 2078 O O . VAL A 1 279 ? -28.873 29.626 49.727 1.00 83.69 279 VAL A O 1
ATOM 2081 N N . TRP A 1 280 ? -27.324 28.005 49.680 1.00 79.06 280 TRP A N 1
ATOM 2082 C CA . TRP A 1 280 ? -27.237 27.840 51.138 1.00 79.06 280 TRP A CA 1
ATOM 2083 C C . TRP A 1 280 ? -26.720 29.083 51.869 1.00 79.06 280 TRP A C 1
ATOM 2085 O O . TRP A 1 280 ? -27.106 29.332 53.007 1.00 79.06 280 TRP A O 1
ATOM 2095 N N . LYS A 1 281 ? -25.856 29.878 51.229 1.00 75.38 281 LYS A N 1
ATOM 2096 C CA . LYS A 1 281 ? -25.320 31.122 51.802 1.00 75.38 281 LYS A CA 1
ATOM 2097 C C . LYS A 1 281 ? -26.234 32.337 51.628 1.00 75.38 281 LYS A C 1
ATOM 2099 O O . LYS A 1 281 ? -25.878 33.405 52.121 1.00 75.38 281 LYS A O 1
ATOM 2104 N N . ARG A 1 282 ? -27.386 32.224 50.955 1.00 68.06 282 ARG A N 1
ATOM 2105 C CA . ARG A 1 282 ? -28.351 33.333 50.885 1.00 68.06 282 ARG A CA 1
ATOM 2106 C C . ARG A 1 282 ? -29.075 33.461 52.233 1.00 68.06 282 ARG A C 1
ATOM 2108 O O . ARG A 1 282 ? -29.828 32.553 52.583 1.00 68.06 282 ARG A O 1
ATOM 2115 N N . PRO A 1 283 ? -28.885 34.555 52.999 1.00 57.97 283 PRO A N 1
ATOM 2116 C CA . PRO A 1 283 ? -29.674 34.777 54.201 1.00 57.97 283 PRO A CA 1
ATOM 2117 C C . PRO A 1 283 ? -31.147 34.926 53.807 1.00 57.97 283 PRO A C 1
ATOM 2119 O O . PRO A 1 283 ? -31.474 35.606 52.835 1.00 57.97 283 PRO A O 1
ATOM 2122 N N . PHE A 1 284 ? -32.032 34.274 54.559 1.00 60.28 284 PHE A N 1
ATOM 2123 C CA . PHE A 1 284 ? -33.481 34.376 54.402 1.00 60.28 284 PHE A CA 1
ATOM 2124 C C . PHE A 1 284 ? -33.915 35.804 54.781 1.00 60.28 284 PHE A C 1
ATOM 2126 O O . PHE A 1 284 ? -34.277 36.078 55.924 1.00 60.28 284 PHE A O 1
ATOM 2133 N N . THR A 1 285 ? -33.832 36.763 53.858 1.00 58.41 285 THR A N 1
ATOM 2134 C CA . THR A 1 285 ? -34.415 38.095 54.060 1.00 58.41 285 THR A CA 1
ATOM 2135 C C . THR A 1 285 ? -35.921 37.986 53.881 1.00 58.41 285 THR A C 1
ATOM 2137 O O . THR A 1 285 ? -36.448 38.163 52.786 1.00 58.41 285 THR A O 1
ATOM 2140 N N . GLY A 1 286 ? -36.607 37.628 54.968 1.00 51.44 286 GLY A N 1
ATOM 2141 C CA . GLY A 1 286 ? -38.056 37.728 55.072 1.00 51.44 286 GLY A CA 1
ATOM 2142 C C . GLY A 1 286 ? -38.479 39.190 54.967 1.00 51.44 286 GLY A C 1
ATOM 2143 O O . GLY A 1 286 ? -38.109 40.004 55.811 1.00 51.44 286 GLY A O 1
ATOM 2144 N N . SER A 1 287 ? -39.235 39.524 53.924 1.00 54.72 287 SER A N 1
ATOM 2145 C CA . SER A 1 287 ? -39.913 40.812 53.801 1.00 54.72 287 SER A CA 1
ATOM 2146 C C . SER A 1 287 ? -41.027 40.899 54.850 1.00 54.72 287 SER A C 1
ATOM 2148 O O . SER A 1 287 ? -41.965 40.099 54.810 1.00 54.72 287 SER A O 1
ATOM 2150 N N . ARG A 1 288 ? -40.914 41.850 55.781 1.00 51.50 288 ARG A N 1
ATOM 2151 C CA . ARG A 1 288 ? -42.040 42.396 56.549 1.00 51.50 288 ARG A CA 1
ATOM 2152 C C . ARG A 1 288 ? -42.420 43.746 55.970 1.00 51.50 288 ARG A C 1
ATOM 2154 O O . ARG A 1 288 ? -41.483 44.467 55.564 1.00 51.50 288 ARG A O 1
#

pLDDT: mean 87.09, std 11.08, range [46.12, 98.69]

Foldseek 3Di:
DAWFDFKAKDKDFQAQFWWFKKKWQKDFDPPWWWKKKKWKAQPVNPGTDDMFMDTPVRDDPPRIDMGGDDTDDSVSDRMIMIMMHTDTDGIMDTPADPVGHGDMDIDTQRPFDFDDDDPPDTDGHRPPDCPQKAWELEEDEAPDLVSLLVVCSVCVVPCNHYKYWYQVPPDDDPGDPDSDPFHKDKDFPDDDDFKTKMKMATQAKTKMWGNAFDDPQKWKDKVNHTFDWTDISSTTIMTTDGHGIIMMMIGGGDPVVVVVVVVVVVVVVVVVVVVVVVVVPDPPPDDD

Nearest PDB structures (foldseek):
  8iq9-assembly1_B  TM=5.124E-01  e=2.136E-02  Klebsiella phage VLC6
  8iqe-assembly1_B  TM=4.737E-01  e=1.811E-02  Klebsiella phage VLC6
  8iqe-assembly1_A  TM=4.830E-01  e=2.518E-02  Klebsiella phage VLC6
  8iqe-assembly1_D  TM=4.565E-01  e=2.661E-02  Klebsiella phage VLC6
  1xu1-assembly1_A  TM=4.220E-01  e=8.959E-01  Mus musculus

Sequence (288 aa):
WQLLTGEWERPLPVGSGGLFRVDVPIQPADSVEGSLTLRLFTADGGQELANHTLLITDLGDDGWPSFFFTPFPSEWGETFLAKLSFVGSGEVQVGSTAVGEWAFASYVKARPGLVNQSGKTRVFRNEGNLGRAFVVPSAQIAASPEAALTAVQNHADELDQLVVLELEGNPDPPLASDVGNASGEVAITQAGLNEVVLQAEMAAPGFVVLADAYDAGWQAEIDGQITAVYRANTVVRAVYVPAGSHKIVFRYRPLSFFVGAAGSGLALLGLVLLGVTAVWKRPFTGSR

Secondary structure (DSSP, 8-state):
-EE--SEEEEEEE-TTEEEEEEE--EEEPTT-EEEEEEEEE-TTS-SEEEEEEEEGGG--TTS--EEE-PPPPGGG-SEEEEEEEEEEES-EEE-B-TTSPBP-EEEEEEPPEEEEEETTEEEEE-SS---SEEEESEEEE-SSHHHHHHHHHHTTT-TTTEEEEE-TTPPPP---S------EEEEEEEE-SSEEEEEEEESSSEEEEE-S---TTEEEEETTEEEPPEEETTTEEEEEE-SEEEEEEEEE--HHHHHHHHHHHHHHHHHHHHHHHHHHTS------

Radius of gyration: 28.09 Å; Cα contacts (8 Å, |Δi|>4): 585; chains: 1; bounding box: 75×63×89 Å

Mean predicted aligned error: 9.89 Å

Solvent-accessible surface area (backbone atoms only — not comparable to full-atom values): 16145 Å² total; per-residue (Å²): 103,45,77,68,71,65,73,47,75,46,82,43,78,48,50,82,28,33,54,36,38,38,31,36,41,46,49,69,44,90,89,45,46,41,34,41,37,45,34,37,18,33,66,86,61,83,42,84,74,50,70,36,75,45,48,54,89,70,52,60,95,82,35,53,50,70,42,63,47,76,76,59,71,81,87,66,65,38,40,29,26,35,35,40,35,71,53,68,50,78,54,42,28,33,32,44,45,99,86,68,49,75,43,68,48,76,47,60,48,70,46,56,44,80,74,48,74,59,93,92,48,72,43,61,46,67,81,81,63,72,64,61,43,36,45,19,30,39,74,45,80,35,92,42,73,66,52,28,49,53,50,40,63,78,36,64,91,41,56,64,49,40,39,38,33,42,51,91,87,52,77,82,74,90,76,66,93,71,74,62,81,25,47,49,54,52,44,81,79,42,85,55,95,51,37,39,32,34,43,36,41,25,77,29,52,28,32,44,37,36,73,47,81,53,61,91,30,51,44,32,24,52,75,82,40,81,47,72,64,32,40,19,62,85,47,22,28,29,32,79,40,67,56,42,80,42,46,36,39,39,37,61,62,43,65,66,58,56,54,50,52,51,52,52,50,53,51,52,51,52,52,50,53,52,50,52,53,54,58,72,66,54,77,85,78,76,87,127